Protein AF-A0A150SVQ9-F1 (afdb_monomer_lite)

Structure (mmCIF, N/CA/C/O backbone):
data_AF-A0A150SVQ9-F1
#
_entry.id   AF-A0A150SVQ9-F1
#
loop_
_atom_site.group_PDB
_atom_site.id
_atom_site.type_symbol
_atom_site.label_atom_id
_atom_site.label_alt_id
_atom_site.label_comp_id
_atom_site.label_asym_id
_atom_site.label_entity_id
_atom_site.label_seq_id
_atom_site.pdbx_PDB_ins_code
_atom_site.Cartn_x
_atom_site.Cartn_y
_atom_site.Cartn_z
_atom_site.occupancy
_atom_site.B_iso_or_equiv
_atom_site.auth_seq_id
_atom_site.auth_comp_id
_atom_site.auth_asym_id
_atom_site.auth_atom_id
_atom_site.pdbx_PDB_model_num
ATOM 1 N N . MET A 1 1 ? -8.868 -14.577 8.839 1.00 72.50 1 MET A N 1
ATOM 2 C CA . MET A 1 1 ? -7.480 -15.055 8.621 1.00 72.50 1 MET A CA 1
ATOM 3 C C . MET A 1 1 ? -6.535 -13.917 8.968 1.00 72.50 1 MET A C 1
ATOM 5 O O . MET A 1 1 ? -6.764 -12.827 8.460 1.00 72.50 1 MET A O 1
ATOM 9 N N . SER A 1 2 ? -5.581 -14.138 9.881 1.00 83.06 2 SER A N 1
ATOM 10 C CA . SER A 1 2 ? -4.642 -13.109 10.364 1.00 83.06 2 SER A CA 1
ATOM 11 C C . SER A 1 2 ? -3.223 -13.234 9.833 1.00 83.06 2 SER A C 1
ATOM 13 O O . SER A 1 2 ? -2.543 -12.216 9.709 1.00 83.06 2 SER A O 1
ATOM 15 N N . ALA A 1 3 ? -2.824 -14.457 9.489 1.00 89.88 3 ALA A N 1
ATOM 16 C CA . ALA A 1 3 ? -1.566 -14.780 8.844 1.00 89.88 3 ALA A CA 1
ATOM 17 C C . ALA A 1 3 ? -1.727 -14.795 7.320 1.00 89.88 3 ALA A C 1
ATOM 19 O O . ALA A 1 3 ? -2.670 -15.383 6.786 1.00 89.88 3 ALA A O 1
ATOM 20 N N . TYR A 1 4 ? -0.784 -14.166 6.632 1.00 90.38 4 TYR A N 1
ATOM 21 C CA . TYR A 1 4 ? -0.756 -14.009 5.186 1.00 90.38 4 TYR A CA 1
ATOM 22 C C . TYR A 1 4 ? 0.620 -14.406 4.660 1.00 90.38 4 TYR A C 1
ATOM 24 O O . TYR A 1 4 ? 1.638 -14.043 5.248 1.00 90.38 4 TYR A O 1
ATOM 32 N N . VAL A 1 5 ? 0.649 -15.091 3.519 1.00 93.88 5 VAL A N 1
ATOM 33 C CA . VAL A 1 5 ? 1.853 -15.200 2.688 1.00 93.88 5 VAL 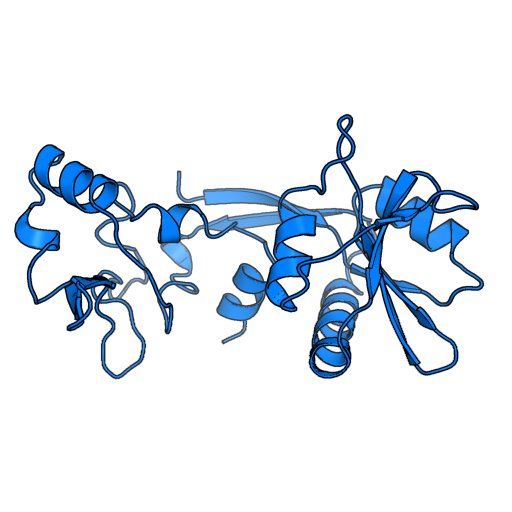A CA 1
ATOM 34 C C . VAL A 1 5 ? 1.652 -14.269 1.505 1.00 93.88 5 VAL A C 1
ATOM 36 O O . VAL A 1 5 ? 0.769 -14.486 0.676 1.00 93.88 5 VAL A O 1
ATOM 39 N N . VAL A 1 6 ? 2.428 -13.189 1.465 1.00 93.94 6 VAL A N 1
ATOM 40 C CA . VAL A 1 6 ? 2.309 -12.150 0.440 1.00 93.94 6 VAL A CA 1
ATOM 41 C C . VAL A 1 6 ? 3.467 -12.278 -0.538 1.00 93.94 6 VAL A C 1
ATOM 43 O O . VAL A 1 6 ? 4.628 -12.152 -0.148 1.00 93.94 6 VAL A O 1
ATOM 46 N N . SER A 1 7 ? 3.154 -12.477 -1.818 1.00 95.56 7 SER A N 1
ATOM 47 C CA . SER A 1 7 ? 4.128 -12.361 -2.907 1.00 95.56 7 SER A CA 1
ATOM 48 C C . SER A 1 7 ? 4.341 -10.883 -3.229 1.00 95.56 7 SER A C 1
ATOM 50 O O . SER A 1 7 ? 3.600 -10.282 -4.010 1.00 95.56 7 SER A O 1
ATOM 52 N N . ARG A 1 8 ? 5.338 -10.275 -2.586 1.00 96.00 8 ARG A N 1
ATOM 53 C CA . ARG A 1 8 ? 5.581 -8.837 -2.649 1.00 96.00 8 ARG A CA 1
ATOM 54 C C . ARG A 1 8 ? 6.507 -8.461 -3.818 1.00 96.00 8 ARG A C 1
ATOM 56 O O . ARG A 1 8 ? 7.589 -9.043 -3.931 1.00 96.00 8 ARG A O 1
ATOM 63 N N . PRO A 1 9 ? 6.156 -7.435 -4.616 1.00 97.56 9 PRO A N 1
ATOM 64 C CA . PRO A 1 9 ? 7.056 -6.803 -5.576 1.00 97.56 9 PRO A CA 1
ATOM 65 C C . PRO A 1 9 ? 8.326 -6.273 -4.914 1.00 97.56 9 PRO A C 1
ATOM 67 O O . PRO A 1 9 ? 8.276 -5.556 -3.917 1.00 97.56 9 PRO A O 1
ATOM 70 N N . VAL A 1 10 ? 9.474 -6.616 -5.487 1.00 98.12 10 VAL A N 1
ATOM 71 C CA . VAL A 1 10 ? 10.775 -6.047 -5.126 1.00 98.12 10 VAL A CA 1
ATOM 72 C C . VAL A 1 10 ? 10.958 -4.752 -5.911 1.00 98.12 10 VAL A C 1
ATOM 74 O O . VAL A 1 10 ? 10.850 -4.746 -7.143 1.00 98.12 10 VAL A O 1
ATOM 77 N N . TRP A 1 11 ? 11.252 -3.660 -5.212 1.00 98.50 11 TRP A N 1
ATOM 78 C CA . TRP A 1 11 ? 11.573 -2.376 -5.823 1.00 98.50 11 TRP A CA 1
ATOM 79 C C . TRP A 1 11 ? 13.002 -2.335 -6.349 1.00 98.50 11 TRP A C 1
ATOM 81 O O . TRP A 1 11 ? 13.949 -2.771 -5.694 1.00 98.50 11 TRP A O 1
ATOM 91 N N . ARG A 1 12 ? 13.170 -1.783 -7.552 1.00 98.44 12 ARG A N 1
ATOM 92 C CA . ARG A 1 12 ? 14.480 -1.601 -8.182 1.00 98.44 12 ARG A CA 1
ATOM 93 C C . ARG A 1 12 ? 14.623 -0.230 -8.812 1.00 98.44 12 ARG A C 1
ATOM 95 O O . ARG A 1 12 ? 13.740 0.251 -9.520 1.00 98.44 12 ARG A O 1
ATOM 102 N N . ARG A 1 13 ? 15.804 0.356 -8.632 1.00 98.38 13 ARG A N 1
ATOM 103 C CA . ARG A 1 13 ? 16.186 1.625 -9.246 1.00 98.38 13 ARG A CA 1
ATOM 104 C C . ARG A 1 13 ? 16.848 1.400 -10.603 1.00 98.38 13 ARG A C 1
ATOM 106 O O . ARG A 1 13 ? 17.818 0.651 -10.711 1.00 98.38 13 ARG A O 1
ATOM 113 N N . PHE A 1 14 ? 16.389 2.116 -11.624 1.00 98.56 14 PHE A N 1
ATOM 114 C CA . PHE A 1 14 ? 16.974 2.119 -12.964 1.00 98.56 14 PHE A CA 1
ATOM 115 C C . PHE A 1 14 ? 17.186 3.545 -13.481 1.00 98.56 14 PHE A C 1
ATOM 117 O O . PHE A 1 14 ? 16.555 4.499 -13.035 1.00 98.56 14 PHE A O 1
ATOM 124 N N . ARG A 1 15 ? 18.071 3.683 -14.472 1.00 98.38 15 ARG A N 1
ATOM 125 C CA . ARG A 1 15 ? 18.205 4.890 -15.307 1.00 98.38 15 ARG A CA 1
ATOM 126 C C . ARG A 1 15 ? 17.537 4.640 -16.672 1.00 98.38 15 ARG A C 1
ATOM 128 O O . ARG A 1 15 ? 17.500 3.479 -17.087 1.00 98.38 15 ARG A O 1
ATOM 135 N N . PRO A 1 16 ? 17.088 5.672 -17.417 1.00 98.00 16 PRO A N 1
ATOM 136 C CA . PRO A 1 16 ? 16.369 5.511 -18.689 1.00 98.00 16 PRO A CA 1
ATOM 137 C C . PRO A 1 16 ? 17.059 4.609 -19.719 1.00 98.00 16 PRO A C 1
ATOM 139 O O . PRO A 1 16 ? 16.401 3.807 -20.375 1.00 98.00 16 PRO A O 1
ATOM 142 N N . ARG A 1 17 ? 18.397 4.645 -19.800 1.00 97.81 17 ARG A N 1
ATOM 143 C CA . ARG A 1 17 ? 19.179 3.758 -20.686 1.00 97.81 17 ARG A CA 1
ATOM 144 C C . ARG A 1 17 ? 18.977 2.257 -20.419 1.00 97.81 17 ARG A C 1
ATOM 146 O O . ARG A 1 17 ? 19.299 1.437 -21.266 1.00 97.81 17 ARG A O 1
ATOM 153 N N . PHE A 1 18 ? 18.451 1.891 -19.250 1.00 98.31 18 PHE A N 1
ATOM 154 C CA . PHE A 1 18 ? 18.154 0.516 -18.847 1.00 98.31 18 PHE A CA 1
ATOM 155 C C . PHE A 1 18 ? 16.650 0.212 -18.820 1.00 98.31 18 PHE A C 1
ATOM 157 O O . PHE A 1 18 ? 16.240 -0.762 -18.188 1.00 98.31 18 PHE A O 1
ATOM 164 N N . LEU A 1 19 ? 15.819 1.002 -19.511 1.00 98.31 19 LEU A N 1
ATOM 165 C CA . LEU A 1 19 ? 14.361 0.839 -19.511 1.00 98.31 19 LEU A CA 1
ATOM 166 C C . LEU A 1 19 ? 13.912 -0.573 -19.919 1.00 98.31 19 LEU A C 1
ATOM 168 O O . LEU A 1 19 ? 12.964 -1.094 -19.343 1.00 98.31 19 LEU A O 1
ATOM 172 N N . ALA A 1 20 ? 14.611 -1.230 -20.849 1.00 98.56 20 ALA A N 1
ATOM 173 C CA . ALA A 1 20 ? 14.309 -2.615 -21.221 1.00 98.56 20 ALA A CA 1
ATOM 174 C C . ALA A 1 20 ? 14.470 -3.596 -20.045 1.00 98.56 20 ALA A C 1
ATOM 176 O O . ALA A 1 20 ? 13.617 -4.457 -19.836 1.00 98.56 20 ALA A O 1
ATOM 177 N N . ARG A 1 21 ? 15.519 -3.427 -19.228 1.00 98.44 21 ARG A N 1
ATOM 178 C CA . ARG A 1 21 ? 15.741 -4.239 -18.020 1.00 98.44 21 ARG A CA 1
ATOM 179 C C . ARG A 1 21 ? 14.718 -3.913 -16.934 1.00 98.44 21 ARG A C 1
ATOM 181 O O . ARG A 1 21 ? 14.216 -4.830 -16.294 1.00 98.44 21 ARG A O 1
ATOM 188 N N . ALA A 1 22 ? 14.373 -2.635 -16.771 1.00 98.56 22 ALA A N 1
ATOM 189 C CA . ALA A 1 22 ? 13.322 -2.214 -15.849 1.00 98.56 22 ALA A CA 1
ATOM 190 C C . ALA A 1 22 ? 11.969 -2.835 -16.222 1.00 98.56 22 ALA A C 1
ATOM 192 O O . ALA A 1 22 ? 11.288 -3.405 -15.377 1.00 98.56 22 ALA A O 1
ATOM 193 N N . ALA A 1 23 ? 11.610 -2.797 -17.506 1.00 98.62 23 ALA A N 1
ATOM 194 C CA . ALA A 1 23 ? 10.379 -3.396 -17.997 1.00 98.62 23 ALA A CA 1
ATOM 195 C C . ALA A 1 23 ? 10.365 -4.922 -17.816 1.00 98.62 23 ALA A C 1
ATOM 197 O O . ALA A 1 23 ? 9.333 -5.472 -17.446 1.00 98.62 23 ALA A O 1
ATOM 198 N N . ALA A 1 24 ? 11.492 -5.610 -18.031 1.00 98.44 24 ALA A N 1
ATOM 199 C CA . ALA A 1 24 ? 11.605 -7.046 -17.762 1.00 98.44 24 ALA A CA 1
ATOM 200 C C . ALA A 1 24 ? 11.399 -7.374 -16.272 1.00 98.44 24 ALA A C 1
ATOM 202 O O . ALA A 1 24 ? 10.633 -8.278 -15.950 1.00 98.44 24 ALA A O 1
ATOM 203 N N . HIS A 1 25 ? 12.010 -6.598 -15.370 1.00 98.50 25 HIS A N 1
ATOM 204 C CA . HIS A 1 25 ? 11.823 -6.733 -13.918 1.00 98.50 25 HIS A CA 1
ATOM 205 C C . HIS A 1 25 ? 10.357 -6.560 -13.505 1.00 98.50 25 HIS A C 1
ATOM 207 O O . HIS A 1 25 ? 9.813 -7.375 -12.764 1.00 98.50 25 HIS A O 1
ATOM 213 N N . VAL A 1 26 ? 9.689 -5.535 -14.037 1.00 98.44 26 VAL A N 1
ATOM 214 C CA . VAL A 1 26 ? 8.275 -5.263 -13.741 1.00 98.44 26 VAL A CA 1
ATOM 215 C C . VAL A 1 26 ? 7.353 -6.339 -14.324 1.00 98.44 26 VAL A C 1
ATOM 217 O O . VAL A 1 26 ? 6.400 -6.763 -13.672 1.00 98.44 26 VAL A O 1
ATOM 220 N N . ARG A 1 27 ? 7.642 -6.857 -15.524 1.00 97.25 27 ARG A N 1
ATOM 221 C CA . ARG A 1 27 ? 6.897 -7.996 -16.095 1.00 97.25 27 ARG A CA 1
ATOM 222 C C . ARG A 1 27 ? 7.069 -9.282 -15.287 1.00 97.25 27 ARG A C 1
ATOM 224 O O . ARG A 1 27 ? 6.141 -10.078 -15.243 1.00 97.25 27 ARG A O 1
ATOM 231 N N . ALA A 1 28 ? 8.205 -9.455 -14.615 1.00 97.19 28 ALA A N 1
ATOM 232 C CA . ALA A 1 28 ? 8.434 -10.556 -13.679 1.00 97.19 28 ALA A CA 1
ATOM 233 C C . ALA A 1 28 ? 7.747 -10.358 -12.307 1.00 97.19 28 ALA A C 1
ATOM 235 O O . ALA A 1 28 ? 7.936 -11.175 -11.411 1.00 97.19 28 ALA A O 1
ATOM 236 N N . GLY A 1 29 ? 6.957 -9.289 -12.134 1.00 96.44 29 GLY A N 1
ATOM 237 C CA . GLY A 1 29 ? 6.154 -9.017 -10.937 1.00 96.44 29 GLY A CA 1
ATOM 238 C C . GLY A 1 29 ? 6.728 -7.950 -10.001 1.00 96.44 29 GLY A C 1
ATOM 239 O O . GLY A 1 29 ? 6.074 -7.586 -9.028 1.00 96.44 29 GLY A O 1
ATOM 240 N N . GLY A 1 30 ? 7.920 -7.425 -10.289 1.00 98.00 30 GLY A N 1
ATOM 241 C CA . GLY A 1 30 ? 8.554 -6.390 -9.477 1.00 98.00 30 GLY A CA 1
ATOM 242 C C . GLY A 1 30 ? 8.020 -4.983 -9.733 1.00 98.00 30 GLY A C 1
ATOM 243 O O . GLY A 1 30 ? 7.147 -4.749 -10.571 1.00 98.00 30 GLY A O 1
ATOM 244 N N . HIS A 1 31 ? 8.582 -4.009 -9.022 1.00 98.56 31 HIS A N 1
ATOM 245 C CA . HIS A 1 31 ? 8.324 -2.584 -9.237 1.00 98.56 31 HIS A CA 1
ATOM 246 C C . HIS A 1 31 ? 9.624 -1.855 -9.556 1.00 98.56 31 HIS A C 1
ATOM 248 O O . HIS A 1 31 ? 10.707 -2.270 -9.133 1.00 98.56 31 HIS A O 1
ATOM 254 N N . ALA A 1 32 ? 9.537 -0.787 -10.345 1.00 98.69 32 ALA A N 1
ATOM 255 C CA . ALA A 1 32 ? 10.715 -0.039 -10.750 1.00 98.69 32 ALA A CA 1
ATOM 256 C C . ALA A 1 32 ? 10.543 1.469 -10.574 1.00 98.69 32 ALA A C 1
ATOM 258 O O . ALA A 1 32 ? 9.512 2.040 -10.923 1.00 98.69 32 ALA A O 1
ATOM 259 N N . ALA A 1 33 ? 11.608 2.100 -10.090 1.00 98.69 33 ALA A N 1
ATOM 260 C CA . ALA A 1 33 ? 11.800 3.540 -10.083 1.00 98.69 33 ALA A CA 1
ATOM 261 C C . ALA A 1 33 ? 12.798 3.912 -11.187 1.00 98.69 33 ALA A C 1
ATOM 263 O O . ALA A 1 33 ? 13.942 3.449 -11.197 1.00 98.69 33 ALA A O 1
ATOM 264 N N . ILE A 1 34 ? 12.367 4.736 -12.135 1.00 98.69 34 ILE A N 1
ATOM 265 C CA . ILE A 1 34 ? 13.179 5.263 -13.227 1.00 98.69 34 ILE A CA 1
ATOM 266 C C . ILE A 1 34 ? 13.638 6.666 -12.837 1.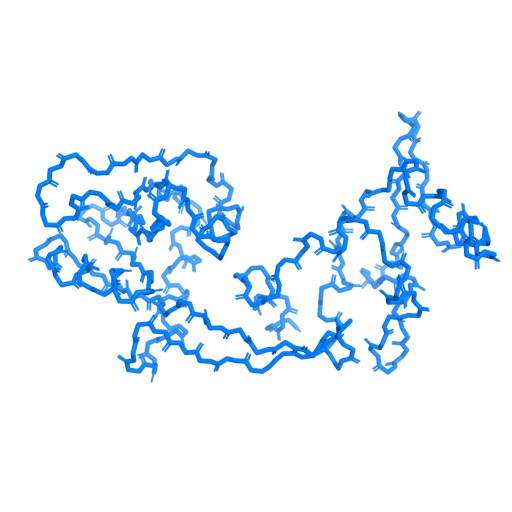00 98.69 34 ILE A C 1
ATOM 268 O O . ILE A 1 34 ? 12.851 7.610 -12.861 1.00 98.69 34 ILE A O 1
ATOM 272 N N . VAL A 1 35 ? 14.916 6.805 -12.487 1.00 98.50 35 VAL A N 1
ATOM 273 C CA . VAL A 1 35 ? 15.509 8.097 -12.119 1.00 98.50 35 VAL A CA 1
ATOM 274 C C . VAL A 1 35 ? 15.982 8.806 -13.381 1.00 98.50 35 VAL A C 1
ATOM 276 O O . VAL A 1 35 ? 16.954 8.386 -14.023 1.00 98.50 35 VAL A O 1
ATOM 279 N N . LEU A 1 36 ? 15.272 9.863 -13.756 1.00 97.88 36 LEU A N 1
ATOM 280 C CA . LEU A 1 36 ? 15.539 10.674 -14.938 1.00 97.88 36 LEU A CA 1
ATOM 281 C C . LEU A 1 36 ? 16.852 11.470 -14.793 1.00 97.88 36 LEU A C 1
ATOM 283 O O . LEU A 1 36 ? 17.413 11.541 -13.700 1.00 97.88 36 LEU A O 1
ATOM 287 N N . PRO A 1 37 ? 17.388 12.050 -15.885 1.00 96.81 37 PRO A N 1
ATOM 288 C CA . PRO A 1 37 ? 18.631 12.826 -15.828 1.00 96.81 37 PRO A CA 1
ATOM 289 C C . PRO A 1 37 ? 18.559 14.070 -14.933 1.00 96.81 37 PRO A C 1
ATOM 291 O O . PRO A 1 37 ? 19.584 14.517 -14.440 1.00 96.81 37 PRO A O 1
ATOM 294 N N . ASP A 1 38 ? 17.361 14.614 -14.720 1.00 95.94 38 ASP A N 1
ATOM 295 C CA . ASP A 1 38 ? 17.105 15.729 -13.804 1.00 95.94 38 ASP A CA 1
ATOM 296 C C . ASP A 1 38 ? 16.709 15.264 -12.392 1.00 95.94 38 ASP A C 1
ATOM 298 O O . ASP A 1 38 ? 16.086 16.010 -11.643 1.00 95.94 38 ASP A O 1
ATOM 302 N N . GLU A 1 39 ? 17.049 14.016 -12.056 1.00 94.56 39 GLU A N 1
ATOM 303 C CA . GLU A 1 39 ? 16.800 13.339 -10.777 1.00 94.56 39 GLU A CA 1
ATOM 304 C C . GLU A 1 39 ? 15.323 13.136 -10.408 1.00 94.56 39 GLU A C 1
ATOM 306 O O . GLU A 1 39 ? 15.027 12.498 -9.399 1.00 94.56 39 GLU A O 1
ATOM 311 N N . ARG A 1 40 ? 14.382 13.557 -11.263 1.00 97.75 40 ARG A N 1
ATOM 312 C CA . ARG A 1 40 ? 12.964 13.230 -11.079 1.00 97.75 40 ARG A CA 1
ATOM 313 C C . ARG A 1 40 ? 12.731 11.731 -11.217 1.00 97.75 40 ARG A C 1
ATOM 315 O O . ARG A 1 40 ? 13.382 11.063 -12.025 1.00 97.75 40 ARG A O 1
ATOM 322 N N . VAL A 1 41 ? 11.742 11.214 -10.495 1.00 98.56 41 VAL A N 1
ATOM 323 C CA . VAL A 1 41 ? 11.439 9.774 -10.492 1.00 98.56 41 VAL A CA 1
ATOM 324 C C . VAL A 1 41 ? 10.119 9.472 -11.204 1.00 98.56 41 VAL A C 1
ATOM 326 O O . VAL A 1 41 ? 9.072 10.035 -10.883 1.00 98.56 41 VAL A O 1
ATOM 329 N N . ASP A 1 42 ? 10.159 8.543 -12.159 1.00 98.38 42 ASP A N 1
ATOM 330 C CA . ASP A 1 42 ? 8.975 7.901 -12.736 1.00 98.38 42 ASP A CA 1
ATOM 331 C C . ASP A 1 42 ? 8.849 6.468 -12.217 1.00 98.38 42 ASP A C 1
ATOM 333 O O . ASP A 1 42 ? 9.816 5.712 -12.206 1.00 98.38 42 ASP A O 1
ATOM 337 N N . LEU A 1 43 ? 7.647 6.061 -11.822 1.00 98.62 43 LEU A N 1
ATOM 338 C CA . LEU A 1 43 ? 7.358 4.671 -11.487 1.00 98.62 43 LEU A CA 1
ATOM 339 C C . LEU A 1 43 ? 7.056 3.871 -12.749 1.00 98.62 43 LEU A C 1
ATOM 341 O O . LEU A 1 43 ? 6.482 4.391 -13.712 1.00 98.62 43 LEU A O 1
ATOM 345 N N . LEU A 1 44 ? 7.375 2.584 -12.705 1.00 98.62 44 LEU A N 1
ATOM 346 C CA . LEU A 1 44 ? 6.938 1.590 -13.669 1.00 98.62 44 LEU A CA 1
ATOM 347 C C . LEU A 1 44 ? 6.368 0.384 -12.914 1.00 98.62 44 LEU A C 1
ATOM 349 O O . LEU A 1 44 ? 7.056 -0.223 -12.091 1.00 98.62 44 LEU A O 1
ATOM 353 N N . LEU A 1 45 ? 5.102 0.068 -13.184 1.00 98.25 45 LEU A N 1
ATOM 354 C CA . LEU A 1 45 ? 4.295 -0.883 -12.421 1.00 98.25 45 LEU A CA 1
ATOM 355 C C . LEU A 1 45 ? 3.605 -1.896 -13.341 1.00 98.25 45 LEU A C 1
ATOM 357 O O . LEU A 1 45 ? 3.261 -1.598 -14.493 1.00 98.25 45 LEU A O 1
ATOM 361 N N . SER A 1 46 ? 3.396 -3.098 -12.812 1.00 94.62 46 SER A N 1
ATOM 362 C CA . SER A 1 46 ? 2.701 -4.188 -13.494 1.00 94.62 46 SER A CA 1
ATOM 363 C C . SER A 1 46 ? 1.196 -3.936 -13.522 1.00 94.62 46 SER A C 1
ATOM 365 O O . SER A 1 46 ? 0.641 -3.232 -12.676 1.00 94.62 46 SER A O 1
ATOM 367 N N . VAL A 1 47 ? 0.531 -4.550 -14.493 1.00 94.19 47 VAL A N 1
ATOM 368 C CA . VAL A 1 47 ? -0.928 -4.591 -14.570 1.00 94.19 47 VAL A CA 1
ATOM 369 C C . VAL A 1 47 ? -1.408 -6.023 -14.746 1.00 94.19 47 VAL A C 1
ATOM 371 O O . VAL A 1 47 ? -0.648 -6.871 -15.217 1.00 94.19 47 VAL A O 1
ATOM 374 N N . ASP A 1 48 ? -2.657 -6.276 -14.382 1.00 90.06 48 ASP A N 1
ATOM 375 C CA . ASP A 1 48 ? -3.346 -7.530 -14.655 1.00 90.06 48 ASP A CA 1
ATOM 376 C C . ASP A 1 48 ? -3.766 -7.658 -16.134 1.00 90.06 48 ASP A C 1
ATOM 378 O O . ASP A 1 48 ? -3.525 -6.776 -16.968 1.00 90.06 48 ASP A O 1
ATOM 382 N N . ALA A 1 49 ? -4.407 -8.781 -16.468 1.00 86.19 49 ALA A N 1
ATOM 383 C CA . ALA A 1 49 ? -4.888 -9.070 -17.819 1.00 86.19 49 ALA A CA 1
ATOM 384 C C . ALA A 1 49 ? -5.951 -8.068 -18.312 1.00 86.19 49 ALA A C 1
ATOM 386 O O . ALA A 1 49 ? -6.130 -7.896 -19.515 1.00 86.19 49 ALA A O 1
ATOM 387 N N . GLN A 1 50 ? -6.640 -7.391 -17.392 1.00 87.88 50 GLN A N 1
ATOM 388 C CA . GLN A 1 50 ? -7.633 -6.356 -17.665 1.00 87.88 50 GLN A CA 1
ATOM 389 C C . GLN A 1 50 ? -6.996 -4.958 -17.753 1.00 87.88 50 GLN A C 1
ATOM 391 O O . GLN A 1 50 ? -7.693 -3.968 -17.978 1.00 87.88 50 GLN A O 1
ATOM 396 N N . GLY A 1 51 ? -5.672 -4.859 -17.594 1.00 86.06 51 GLY A N 1
ATOM 397 C CA . GLY A 1 51 ? -4.922 -3.612 -17.658 1.00 86.06 51 GLY A CA 1
ATOM 398 C C . GLY A 1 51 ? -5.023 -2.751 -16.397 1.00 86.06 51 GLY A C 1
ATOM 399 O O . GLY A 1 51 ? -4.593 -1.594 -16.436 1.00 86.06 51 GLY A O 1
ATOM 400 N N . LYS A 1 52 ? -5.563 -3.280 -15.293 1.00 92.62 52 LYS A N 1
ATOM 401 C CA . LYS A 1 52 ? -5.613 -2.598 -13.994 1.00 92.62 52 LYS A CA 1
ATOM 402 C C . LYS A 1 52 ? -4.316 -2.825 -13.229 1.00 92.62 52 LYS A C 1
ATOM 404 O O . LYS A 1 52 ? -3.656 -3.843 -13.400 1.00 92.62 52 LYS A O 1
ATOM 409 N N . LEU A 1 53 ? -3.937 -1.871 -12.381 1.00 95.38 53 LEU A N 1
ATOM 410 C CA . LEU A 1 53 ? -2.811 -2.065 -11.467 1.00 95.38 53 LEU A CA 1
ATOM 411 C C . LEU A 1 53 ? -3.064 -3.274 -10.566 1.00 95.38 53 LEU A C 1
ATOM 413 O O . LEU A 1 53 ? -4.193 -3.498 -10.128 1.00 95.38 53 LEU A O 1
ATOM 417 N N . THR A 1 54 ? -1.998 -4.007 -10.254 1.00 94.25 54 THR A N 1
ATOM 418 C CA . THR A 1 54 ? -2.046 -4.984 -9.165 1.00 94.25 54 THR A CA 1
ATOM 419 C C . THR A 1 54 ? -2.383 -4.274 -7.853 1.00 94.25 54 THR A C 1
ATOM 421 O O . THR A 1 54 ? -2.109 -3.082 -7.702 1.00 94.25 54 THR A O 1
ATOM 424 N N . GLU A 1 55 ? -2.957 -4.994 -6.889 1.00 94.00 55 GLU A N 1
ATOM 425 C CA . GLU A 1 55 ? -3.351 -4.408 -5.603 1.00 94.00 55 GLU A CA 1
ATOM 426 C C . GLU A 1 55 ? -2.170 -3.701 -4.917 1.00 94.00 55 GLU A C 1
ATOM 428 O O . GLU A 1 55 ? -2.255 -2.514 -4.610 1.00 94.00 55 GLU A O 1
ATOM 433 N N . LEU A 1 56 ? -1.025 -4.378 -4.781 1.00 95.69 56 LEU A N 1
ATOM 434 C CA . LEU A 1 56 ? 0.178 -3.778 -4.194 1.00 95.69 56 LEU A CA 1
ATOM 435 C C . LEU A 1 56 ? 0.711 -2.593 -5.015 1.00 95.69 56 LEU A C 1
ATOM 437 O O . LEU A 1 56 ? 1.133 -1.604 -4.424 1.00 95.69 56 LEU A O 1
ATOM 441 N N . GLY A 1 57 ? 0.611 -2.632 -6.348 1.00 96.12 57 GLY A N 1
ATOM 442 C CA . GLY A 1 57 ? 1.000 -1.506 -7.200 1.00 96.12 57 GLY A CA 1
ATOM 443 C C . GLY A 1 57 ? 0.096 -0.283 -7.025 1.00 96.12 57 GLY A C 1
ATOM 444 O O . GLY A 1 57 ? 0.585 0.846 -6.986 1.00 96.12 57 GLY A O 1
ATOM 445 N N . LEU A 1 58 ? -1.215 -0.492 -6.872 1.00 95.50 58 LEU A N 1
ATOM 446 C CA . LEU A 1 58 ? -2.162 0.574 -6.545 1.00 95.50 58 LEU A CA 1
ATOM 447 C C . LEU A 1 58 ? -1.844 1.177 -5.173 1.00 95.50 58 LEU A C 1
ATOM 449 O O . LEU A 1 58 ? -1.766 2.398 -5.046 1.00 95.50 58 LEU A O 1
ATOM 453 N N . TRP A 1 59 ? -1.614 0.338 -4.164 1.00 95.12 59 TRP A N 1
ATOM 454 C CA . TRP A 1 59 ? -1.295 0.806 -2.817 1.00 95.12 59 TRP A CA 1
ATOM 455 C C . TRP A 1 59 ? 0.038 1.547 -2.743 1.00 95.12 59 TRP A C 1
ATOM 457 O O . TRP A 1 59 ? 0.120 2.547 -2.036 1.00 95.12 59 TRP A O 1
ATOM 467 N N . SER A 1 60 ? 1.042 1.165 -3.534 1.00 96.69 60 SER A N 1
ATOM 468 C CA . SER A 1 60 ? 2.270 1.954 -3.663 1.00 96.69 60 SER A CA 1
ATOM 469 C C . SER A 1 60 ? 2.021 3.362 -4.209 1.00 96.69 60 SER A C 1
ATOM 471 O O . SER A 1 60 ? 2.649 4.305 -3.736 1.00 96.69 60 SER A O 1
ATOM 473 N N . LEU A 1 61 ? 1.100 3.538 -5.169 1.00 96.81 61 LEU A N 1
ATOM 474 C CA . LEU A 1 61 ? 0.722 4.876 -5.644 1.00 96.81 61 LEU A CA 1
ATOM 475 C C . LEU A 1 61 ? 0.008 5.682 -4.558 1.00 96.81 61 LEU A C 1
ATOM 477 O O . LEU A 1 61 ? 0.309 6.861 -4.369 1.00 96.81 61 LEU A O 1
ATOM 481 N N . LEU A 1 62 ? -0.911 5.051 -3.826 1.00 94.44 62 LEU A N 1
ATOM 482 C CA . LEU A 1 62 ? -1.645 5.706 -2.744 1.00 94.44 62 LEU A CA 1
ATOM 483 C C . LEU A 1 62 ? -0.715 6.144 -1.604 1.00 94.44 62 LEU A C 1
ATOM 485 O O . LEU A 1 62 ? -0.888 7.247 -1.091 1.00 94.44 62 LEU A O 1
ATOM 489 N N . SER A 1 63 ? 0.314 5.353 -1.276 1.00 94.50 63 SER A N 1
ATOM 490 C CA . SER A 1 63 ? 1.330 5.696 -0.267 1.00 94.50 63 SER A CA 1
ATOM 491 C C . SER A 1 63 ? 2.137 6.960 -0.590 1.00 94.50 63 SER A C 1
ATOM 493 O O . SER A 1 63 ? 2.680 7.571 0.322 1.00 94.50 63 SER A O 1
ATOM 495 N N . ILE A 1 64 ? 2.199 7.377 -1.858 1.00 96.19 64 ILE A N 1
ATOM 496 C CA . ILE A 1 64 ? 2.841 8.635 -2.292 1.00 96.19 64 ILE A CA 1
ATOM 497 C C . ILE A 1 64 ? 1.822 9.669 -2.786 1.00 96.19 64 ILE A C 1
ATOM 499 O O . ILE A 1 64 ? 2.143 10.562 -3.577 1.00 96.19 64 ILE A O 1
ATOM 503 N N . GLU A 1 65 ? 0.560 9.504 -2.384 1.00 95.44 65 GLU A N 1
ATOM 504 C CA . GLU A 1 65 ? -0.566 10.354 -2.770 1.00 95.44 65 GLU A CA 1
ATOM 505 C C . GLU A 1 65 ? -0.670 10.579 -4.288 1.00 95.44 65 GLU A C 1
ATOM 507 O O . GLU A 1 65 ? -1.027 11.670 -4.761 1.00 95.44 65 GLU A O 1
ATOM 512 N N . GLN A 1 66 ? -0.316 9.564 -5.076 1.00 95.44 66 GLN A N 1
ATOM 513 C CA . GLN A 1 66 ? -0.421 9.599 -6.523 1.00 95.44 66 GLN A CA 1
ATOM 514 C C . GLN A 1 66 ? -1.741 8.962 -6.953 1.00 95.44 66 GLN A C 1
ATOM 516 O O . GLN A 1 66 ? -1.967 7.768 -6.801 1.00 95.44 66 GLN A O 1
ATOM 521 N N . GLN A 1 67 ? -2.619 9.777 -7.529 1.00 89.31 67 GLN A N 1
ATOM 522 C CA . GLN A 1 67 ? -3.938 9.345 -7.998 1.00 89.31 67 GLN A CA 1
ATOM 523 C C . GLN A 1 67 ? -3.968 9.061 -9.500 1.00 89.31 67 GLN A C 1
ATOM 525 O O . GLN A 1 67 ? -4.913 8.458 -10.003 1.00 89.31 67 GLN A O 1
ATOM 530 N N . ARG A 1 68 ? -2.961 9.533 -10.242 1.00 91.25 68 ARG A N 1
ATOM 531 C CA . ARG A 1 68 ? -2.911 9.434 -11.698 1.00 91.25 68 ARG A CA 1
ATOM 532 C C . ARG A 1 68 ? -1.748 8.560 -12.129 1.00 91.25 68 ARG A C 1
ATOM 534 O O . ARG A 1 68 ? -0.594 8.810 -11.791 1.00 91.25 68 ARG A O 1
ATOM 541 N N . PHE A 1 69 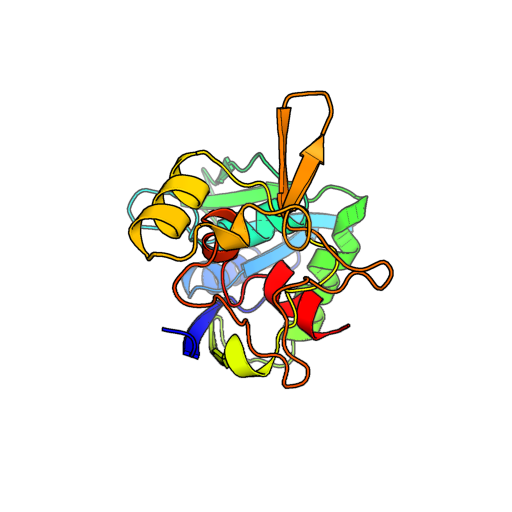? -2.066 7.587 -12.965 1.00 95.38 69 PHE A N 1
ATOM 542 C CA . PHE A 1 69 ? -1.105 6.825 -13.742 1.00 95.38 69 PHE A CA 1
ATOM 543 C C . PHE A 1 69 ? -1.598 6.755 -15.184 1.00 95.38 69 PHE A C 1
ATOM 545 O O . PHE A 1 69 ? -2.766 7.016 -15.479 1.00 95.38 69 PHE A O 1
ATOM 552 N N . ARG A 1 70 ? -0.700 6.408 -16.097 1.00 95.69 70 ARG A N 1
ATOM 553 C CA . ARG A 1 70 ? -1.034 6.163 -17.499 1.00 95.69 70 ARG A CA 1
ATOM 554 C C . ARG A 1 70 ? -0.435 4.851 -17.967 1.00 95.69 70 ARG A C 1
ATOM 556 O O . ARG A 1 70 ? 0.490 4.318 -17.357 1.00 95.69 70 ARG A O 1
ATOM 563 N N . ARG A 1 71 ? -0.954 4.353 -19.081 1.00 96.44 71 ARG A N 1
ATOM 564 C CA . ARG A 1 71 ? -0.398 3.202 -19.790 1.00 96.44 71 ARG A CA 1
ATOM 565 C C . ARG A 1 71 ? 0.710 3.678 -20.719 1.00 96.44 71 ARG A C 1
ATOM 567 O O . ARG A 1 71 ? 0.561 4.701 -21.384 1.00 96.44 71 ARG A O 1
ATOM 574 N N . VAL A 1 72 ? 1.817 2.950 -20.750 1.00 97.00 72 VAL A N 1
ATOM 575 C CA . VAL A 1 72 ? 2.892 3.193 -21.713 1.00 97.00 72 VAL A CA 1
ATOM 576 C C . VAL A 1 72 ? 2.452 2.654 -23.075 1.00 97.00 72 VAL A C 1
ATOM 578 O O . VAL A 1 72 ? 2.087 1.482 -23.180 1.00 97.00 72 VAL A O 1
ATOM 581 N N . SER A 1 73 ? 2.479 3.508 -24.098 1.00 96.31 73 SER A N 1
ATOM 582 C CA . SER A 1 73 ? 1.973 3.226 -25.449 1.00 96.31 73 SER A CA 1
ATOM 583 C C . SER A 1 73 ? 3.033 2.757 -26.443 1.00 96.31 73 SER A C 1
ATOM 585 O O . SER A 1 73 ? 2.677 2.336 -27.537 1.00 96.31 73 SER A O 1
ATOM 587 N N . GLU A 1 74 ? 4.319 2.821 -26.092 1.00 96.56 74 GLU A N 1
ATOM 588 C CA . GLU A 1 74 ? 5.417 2.467 -26.995 1.00 96.56 74 GLU A CA 1
ATOM 589 C C . GLU A 1 74 ? 6.693 2.051 -26.249 1.00 96.56 74 GLU A C 1
ATOM 591 O O . GLU A 1 74 ? 6.838 2.239 -25.037 1.00 96.56 74 GLU A O 1
ATOM 596 N N . GLY A 1 75 ? 7.639 1.481 -26.995 1.00 96.94 75 GLY A N 1
ATOM 597 C CA . GLY A 1 75 ? 8.958 1.121 -26.490 1.00 96.94 75 GLY A CA 1
ATOM 598 C C . GLY A 1 75 ? 8.974 -0.097 -25.553 1.00 96.94 75 GLY A C 1
ATOM 599 O O . GLY A 1 75 ? 7.993 -0.832 -25.433 1.00 96.94 75 GLY A O 1
ATOM 600 N N . PRO A 1 76 ? 10.102 -0.341 -24.859 1.00 97.50 76 PRO A N 1
ATOM 601 C CA . PRO A 1 76 ? 10.310 -1.570 -24.089 1.00 97.50 76 PRO A CA 1
ATOM 602 C C . PRO A 1 76 ? 9.311 -1.781 -22.947 1.00 97.50 76 PRO A C 1
ATOM 604 O O . PRO A 1 76 ? 9.076 -2.916 -22.530 1.00 97.50 76 PRO A O 1
ATOM 607 N N . ALA A 1 77 ? 8.724 -0.696 -22.445 1.00 97.75 77 ALA A N 1
ATOM 608 C CA . ALA A 1 77 ? 7.751 -0.687 -21.361 1.00 97.75 77 ALA A CA 1
ATOM 609 C C . ALA A 1 77 ? 6.288 -0.697 -21.847 1.00 97.75 77 ALA A C 1
ATOM 611 O O . ALA A 1 77 ? 5.391 -0.549 -21.021 1.00 97.75 77 ALA A O 1
ATOM 612 N N . LEU A 1 78 ? 6.040 -0.889 -23.151 1.00 97.38 78 LEU A N 1
ATOM 613 C CA . LEU A 1 78 ? 4.699 -0.997 -23.732 1.00 97.38 78 LEU A CA 1
ATOM 614 C C . LEU A 1 78 ? 3.795 -1.904 -22.888 1.00 97.38 78 LEU A C 1
ATOM 616 O O . LEU A 1 78 ? 4.167 -3.034 -22.546 1.00 97.38 78 LEU A O 1
ATOM 620 N N . GLY A 1 79 ? 2.608 -1.391 -22.563 1.00 95.94 79 GLY A N 1
ATOM 621 C CA . GLY A 1 79 ? 1.615 -2.124 -21.788 1.00 95.94 79 GLY A CA 1
ATOM 622 C C . GLY A 1 79 ? 1.933 -2.236 -20.294 1.00 95.94 79 GLY A C 1
ATOM 623 O O . GLY A 1 79 ? 1.299 -3.030 -19.601 1.00 95.94 79 GLY A O 1
ATOM 624 N N . LEU A 1 80 ? 2.866 -1.455 -19.756 1.00 97.81 80 LEU A N 1
ATOM 625 C CA . LEU A 1 80 ? 3.028 -1.268 -18.311 1.00 97.81 80 LEU A CA 1
ATOM 626 C C . LEU A 1 80 ? 2.392 0.054 -17.866 1.00 97.81 80 LEU A C 1
ATOM 628 O O . LEU A 1 80 ? 2.063 0.917 -18.686 1.00 97.81 80 LEU A O 1
ATOM 632 N N . ALA A 1 81 ? 2.155 0.193 -16.565 1.00 98.12 81 ALA A N 1
ATOM 633 C CA . ALA A 1 81 ? 1.672 1.437 -15.981 1.00 98.12 81 ALA A CA 1
ATOM 634 C C . ALA A 1 81 ? 2.852 2.317 -15.556 1.00 98.12 81 ALA A C 1
ATOM 636 O O . ALA A 1 81 ? 3.863 1.814 -15.074 1.00 98.12 81 ALA A O 1
ATOM 637 N N . THR A 1 82 ? 2.717 3.630 -15.716 1.00 98.25 82 THR A N 1
ATOM 638 C CA . THR A 1 82 ? 3.710 4.605 -15.260 1.00 98.25 82 THR A CA 1
ATOM 639 C C . THR A 1 82 ? 3.052 5.806 -14.599 1.00 98.25 82 THR A C 1
ATOM 641 O O . THR A 1 82 ? 1.958 6.225 -14.992 1.00 98.25 82 THR A O 1
ATOM 644 N N . ALA A 1 83 ? 3.722 6.361 -13.595 1.00 98.06 83 ALA A N 1
ATOM 645 C CA . ALA A 1 83 ? 3.274 7.539 -12.871 1.00 98.06 83 ALA A CA 1
ATOM 646 C C . ALA A 1 83 ? 4.471 8.386 -12.433 1.00 98.06 83 ALA A C 1
ATOM 648 O O . ALA A 1 83 ? 5.473 7.848 -11.965 1.00 98.06 83 ALA A O 1
ATOM 649 N N . ARG A 1 84 ? 4.345 9.710 -12.545 1.00 97.88 84 ARG A N 1
ATOM 650 C CA . ARG A 1 84 ? 5.349 10.654 -12.044 1.00 97.88 84 ARG A CA 1
ATOM 651 C C . ARG A 1 84 ? 5.280 10.717 -10.525 1.00 97.88 84 ARG A C 1
ATOM 653 O O . ARG A 1 84 ? 4.210 10.984 -9.985 1.00 97.88 84 ARG A O 1
ATOM 660 N N . VAL A 1 85 ? 6.398 10.531 -9.838 1.00 98.00 85 VAL A N 1
ATOM 661 C CA . VAL A 1 85 ? 6.468 10.749 -8.389 1.00 98.00 85 VAL A CA 1
ATOM 662 C C . VAL A 1 85 ? 6.460 12.256 -8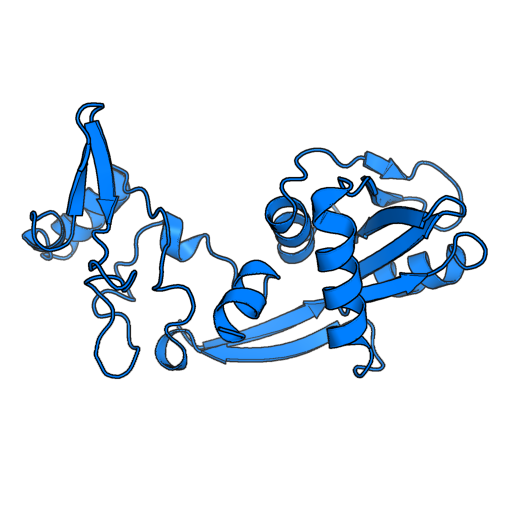.116 1.00 98.00 85 VAL A C 1
ATOM 664 O O . VAL A 1 85 ? 7.097 13.032 -8.831 1.00 98.00 85 VAL A O 1
ATOM 667 N N . LYS A 1 86 ? 5.689 12.704 -7.118 1.00 97.44 86 LYS A N 1
ATOM 668 C CA . LYS A 1 86 ? 5.761 14.099 -6.652 1.00 97.44 86 LYS A CA 1
ATOM 669 C C . LYS A 1 86 ? 7.066 14.278 -5.876 1.00 97.44 86 LYS A C 1
ATOM 671 O O . LYS A 1 86 ? 7.412 13.411 -5.082 1.00 97.44 86 LYS A O 1
ATOM 676 N N . ARG A 1 87 ? 7.722 15.431 -6.026 1.00 96.06 87 ARG A N 1
ATOM 677 C CA . ARG A 1 87 ? 9.052 15.717 -5.452 1.00 96.06 87 ARG A CA 1
ATOM 678 C C . ARG A 1 87 ? 9.208 15.323 -3.975 1.00 96.06 87 ARG A C 1
ATOM 680 O O . ARG A 1 87 ? 10.217 14.749 -3.597 1.00 96.06 87 ARG A O 1
ATOM 687 N N . GLN A 1 88 ? 8.196 15.589 -3.149 1.00 97.25 88 GLN A N 1
ATOM 688 C CA . GLN A 1 88 ? 8.225 15.283 -1.712 1.00 97.25 88 GLN A CA 1
ATOM 689 C C . GLN A 1 88 ? 8.267 13.780 -1.367 1.00 97.25 88 GLN A C 1
ATOM 691 O O . GLN A 1 88 ? 8.639 13.445 -0.252 1.00 97.25 88 GLN A O 1
ATOM 696 N N . TYR A 1 89 ? 7.922 12.887 -2.303 1.00 97.88 89 TYR A N 1
ATOM 697 C CA . TYR A 1 89 ? 7.929 11.430 -2.100 1.00 97.88 89 TYR A CA 1
ATOM 698 C C . TYR A 1 89 ? 9.044 10.709 -2.868 1.00 97.88 89 TYR A C 1
ATOM 700 O O . TYR A 1 89 ? 9.129 9.484 -2.815 1.00 97.88 89 TYR A O 1
ATOM 708 N N . GLU A 1 90 ? 9.897 11.431 -3.603 1.00 97.62 90 GLU A N 1
ATOM 709 C CA . GLU A 1 90 ? 10.998 10.811 -4.354 1.00 97.62 90 GLU A CA 1
ATOM 710 C C . GLU A 1 90 ? 11.956 10.067 -3.415 1.00 97.62 90 GLU A C 1
ATOM 712 O O . GLU A 1 90 ? 12.349 8.947 -3.728 1.00 97.62 90 GLU A O 1
ATOM 717 N N . GLY A 1 91 ? 12.241 10.636 -2.235 1.00 97.38 91 GLY A N 1
ATOM 718 C CA . GLY A 1 91 ? 13.021 9.977 -1.181 1.00 97.38 91 GLY A CA 1
ATOM 719 C C . GLY A 1 91 ? 12.412 8.641 -0.756 1.00 97.38 91 GLY A C 1
ATOM 720 O O . GLY A 1 91 ? 13.071 7.617 -0.875 1.00 97.38 91 GLY A O 1
ATOM 721 N N . SER A 1 92 ? 11.120 8.623 -0.411 1.00 97.00 92 SER A N 1
ATOM 722 C CA . SER A 1 92 ? 10.421 7.404 0.021 1.00 97.00 92 SER A CA 1
ATOM 723 C C . SER A 1 92 ? 10.505 6.273 -1.009 1.00 97.00 92 SER A C 1
ATOM 725 O O . SER A 1 92 ? 10.770 5.128 -0.660 1.00 97.00 92 SER A O 1
ATOM 727 N N . VAL A 1 93 ? 10.330 6.582 -2.299 1.00 98.00 93 VAL A N 1
ATOM 728 C CA . VAL A 1 93 ? 10.431 5.577 -3.373 1.00 98.00 93 VAL A CA 1
ATOM 729 C C . VAL A 1 93 ? 11.856 5.031 -3.506 1.00 98.00 93 VAL A C 1
ATOM 731 O O . VAL A 1 93 ? 12.051 3.845 -3.795 1.00 98.00 93 VAL A O 1
ATOM 734 N N . LEU A 1 94 ? 12.864 5.885 -3.332 1.00 98.19 94 LEU A N 1
ATOM 735 C CA . LEU A 1 94 ? 14.262 5.465 -3.367 1.00 98.19 94 LEU A CA 1
ATOM 736 C C . LEU A 1 94 ? 14.622 4.618 -2.141 1.00 98.19 94 LEU A C 1
ATOM 738 O O . LEU A 1 94 ? 15.305 3.609 -2.311 1.00 98.19 94 LEU A O 1
ATOM 742 N N . ASP A 1 95 ? 14.089 4.945 -0.966 1.00 97.62 95 ASP A N 1
ATOM 743 C CA . ASP A 1 95 ? 14.247 4.147 0.252 1.00 97.62 95 ASP A CA 1
ATOM 744 C C . ASP A 1 95 ? 13.625 2.754 0.082 1.00 97.62 95 ASP A C 1
ATOM 746 O O . ASP A 1 95 ? 14.227 1.752 0.466 1.00 97.62 95 ASP A O 1
ATOM 750 N N . TRP A 1 96 ? 12.478 2.642 -0.603 1.00 97.81 96 TRP A N 1
ATOM 751 C CA . TRP A 1 96 ? 11.902 1.337 -0.949 1.00 97.81 96 TRP A CA 1
ATOM 752 C C . TRP A 1 96 ? 12.831 0.505 -1.834 1.00 97.81 96 TRP A C 1
ATOM 754 O O . TRP A 1 96 ? 12.952 -0.704 -1.626 1.00 97.81 96 TRP A O 1
ATOM 764 N N . CYS A 1 97 ? 13.488 1.138 -2.814 1.00 98.19 97 CYS A N 1
ATOM 765 C CA . CYS A 1 97 ? 14.466 0.474 -3.679 1.00 98.19 97 CYS A CA 1
ATOM 766 C C . CYS A 1 97 ? 15.714 0.030 -2.904 1.00 98.19 97 CYS A C 1
ATOM 768 O O . CYS A 1 97 ? 16.268 -1.023 -3.215 1.00 98.19 97 CYS A O 1
ATOM 770 N N . GLU A 1 98 ? 16.159 0.826 -1.930 1.00 97.75 98 GLU A N 1
ATOM 771 C CA . GLU A 1 98 ? 17.317 0.516 -1.089 1.00 97.75 98 GLU A CA 1
ATOM 772 C C . GLU A 1 98 ? 17.011 -0.635 -0.127 1.00 97.75 98 GLU A C 1
ATOM 774 O O . GLU A 1 98 ? 17.742 -1.626 -0.110 1.00 97.75 98 GLU A O 1
ATOM 779 N N . ARG A 1 99 ? 15.874 -0.575 0.581 1.00 96.12 99 ARG A N 1
ATOM 780 C CA . ARG A 1 99 ? 15.372 -1.664 1.435 1.00 96.12 99 ARG A CA 1
ATOM 781 C C . ARG A 1 99 ? 15.294 -2.982 0.669 1.00 96.12 99 ARG A C 1
ATOM 783 O O . ARG A 1 99 ? 15.666 -4.037 1.174 1.00 96.12 99 ARG A O 1
ATOM 790 N N . ASP A 1 100 ? 14.816 -2.925 -0.569 1.00 97.56 100 ASP A N 1
ATOM 791 C CA . ASP A 1 100 ? 14.619 -4.106 -1.400 1.00 97.56 100 ASP A CA 1
ATOM 792 C C . ASP A 1 100 ? 15.887 -4.544 -2.157 1.00 97.56 100 ASP A C 1
ATOM 794 O O . ASP A 1 100 ? 15.888 -5.602 -2.796 1.00 97.56 100 ASP A O 1
ATOM 798 N N . SER A 1 101 ? 16.980 -3.770 -2.076 1.00 96.56 101 SER A N 1
ATOM 799 C CA . SER A 1 101 ? 18.232 -3.993 -2.815 1.00 96.56 101 SER A CA 1
ATOM 800 C C . SER A 1 101 ? 18.806 -5.400 -2.589 1.00 96.56 101 SER A C 1
ATOM 802 O O . SER A 1 101 ? 19.263 -6.044 -3.538 1.00 96.56 101 SER A O 1
ATOM 804 N N . VAL A 1 102 ? 18.650 -5.925 -1.373 1.00 96.31 102 VAL A N 1
ATOM 805 C CA . VAL A 1 102 ? 19.177 -7.218 -0.914 1.00 96.31 102 VAL A CA 1
ATOM 806 C C . VAL A 1 102 ? 18.479 -8.443 -1.515 1.00 96.31 102 VAL A C 1
ATOM 808 O O . VAL A 1 102 ? 19.023 -9.544 -1.463 1.00 96.31 102 VAL A O 1
ATOM 811 N N . HIS A 1 103 ? 17.286 -8.295 -2.099 1.00 96.31 103 HIS A N 1
ATOM 812 C CA . HIS A 1 103 ? 16.523 -9.430 -2.629 1.00 96.31 103 HIS A CA 1
ATOM 813 C C . HIS A 1 103 ? 16.797 -9.626 -4.113 1.00 96.31 103 HIS A C 1
ATOM 815 O O . HIS A 1 103 ? 16.493 -8.722 -4.877 1.00 96.31 103 HIS A O 1
ATOM 821 N N . PRO A 1 104 ? 17.320 -10.771 -4.578 1.00 93.19 104 PRO A N 1
ATOM 822 C CA . PRO A 1 104 ? 17.782 -10.915 -5.961 1.00 93.19 104 PRO A CA 1
ATOM 823 C C . PRO A 1 104 ? 16.653 -10.903 -7.007 1.00 93.19 104 PRO A C 1
ATOM 825 O O . PRO A 1 104 ? 16.868 -10.428 -8.122 1.00 93.19 104 PRO A O 1
ATOM 828 N N . GLY A 1 105 ? 15.468 -11.412 -6.657 1.00 95.38 105 GLY A N 1
ATOM 829 C CA . GLY A 1 105 ? 14.335 -11.590 -7.570 1.00 95.38 105 GLY A CA 1
ATOM 830 C C . GLY A 1 105 ? 13.474 -10.343 -7.794 1.00 95.38 105 GLY A C 1
ATOM 831 O O . GLY A 1 105 ? 13.701 -9.281 -7.219 1.00 95.38 105 GLY A O 1
ATOM 832 N N . ALA A 1 106 ? 12.452 -10.495 -8.641 1.00 97.50 106 ALA A N 1
ATOM 833 C CA . ALA A 1 106 ? 11.414 -9.482 -8.856 1.00 97.50 106 ALA A CA 1
ATOM 834 C C . ALA A 1 106 ? 10.278 -9.560 -7.828 1.00 97.50 106 ALA A C 1
ATOM 836 O O . ALA A 1 106 ? 9.610 -8.565 -7.560 1.00 97.50 106 ALA A O 1
ATOM 837 N N . LEU A 1 107 ? 10.102 -10.732 -7.225 1.00 97.19 107 LEU A N 1
ATOM 838 C CA . LEU A 1 107 ? 9.151 -11.004 -6.161 1.00 97.19 107 LEU A CA 1
ATOM 839 C C . LEU A 1 107 ? 9.892 -11.603 -4.967 1.00 97.19 107 LEU A C 1
ATOM 841 O O . LEU A 1 107 ? 10.920 -12.266 -5.132 1.00 97.19 107 LEU A O 1
ATOM 845 N N . ARG A 1 108 ? 9.347 -11.386 -3.772 1.00 95.50 108 ARG A N 1
ATOM 846 C CA . ARG A 1 108 ? 9.729 -12.108 -2.557 1.00 95.50 108 ARG A CA 1
ATOM 847 C C . ARG A 1 108 ? 8.476 -12.527 -1.801 1.00 95.50 108 ARG A C 1
ATOM 849 O O . ARG A 1 108 ? 7.542 -11.736 -1.683 1.00 95.50 108 ARG A O 1
ATOM 856 N N . GLU A 1 109 ? 8.467 -13.736 -1.263 1.00 96.44 109 GLU A N 1
ATOM 857 C CA . GLU A 1 109 ? 7.419 -14.144 -0.331 1.00 96.44 109 GLU A CA 1
ATOM 858 C C . GLU A 1 109 ? 7.726 -13.600 1.062 1.00 96.44 109 GLU A C 1
ATOM 860 O O . GLU A 1 109 ? 8.866 -13.642 1.526 1.00 96.44 109 GLU A O 1
ATOM 865 N N . VAL A 1 110 ? 6.705 -13.057 1.720 1.00 93.50 110 VAL A N 1
ATOM 866 C CA . VAL A 1 110 ? 6.801 -12.564 3.094 1.00 93.50 110 VAL A CA 1
ATOM 867 C C . VAL A 1 110 ? 5.634 -13.126 3.891 1.00 93.50 110 VAL A C 1
ATOM 869 O O . VAL A 1 110 ? 4.476 -12.929 3.519 1.00 93.50 110 VAL A O 1
ATOM 872 N N . ALA A 1 111 ? 5.945 -13.807 4.993 1.00 93.94 111 ALA A N 1
ATOM 873 C CA . ALA A 1 111 ? 4.954 -14.230 5.972 1.00 93.94 111 ALA A CA 1
ATOM 874 C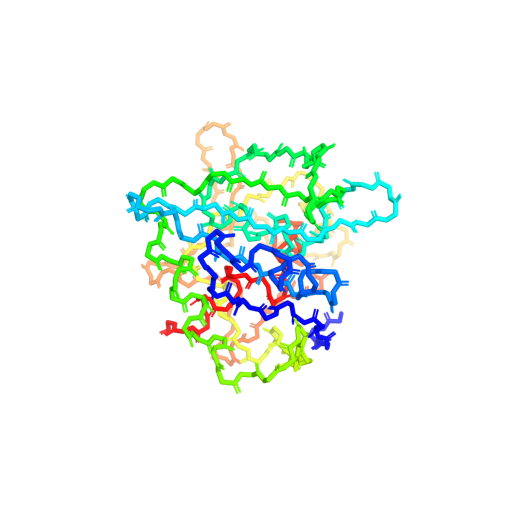 C . ALA A 1 111 ? 4.670 -13.073 6.939 1.00 93.94 111 ALA A C 1
ATOM 876 O O . ALA A 1 111 ? 5.593 -12.504 7.524 1.00 93.94 111 ALA A O 1
ATOM 877 N N . LEU A 1 112 ? 3.400 -12.696 7.079 1.00 91.88 112 LEU A N 1
ATOM 878 C CA . LEU A 1 112 ? 2.962 -11.570 7.902 1.00 91.88 112 LEU A CA 1
ATOM 879 C C . LEU A 1 112 ? 1.733 -11.972 8.714 1.00 91.88 112 LEU A C 1
ATOM 881 O O . LEU A 1 112 ? 0.711 -12.318 8.128 1.00 91.88 112 LEU A O 1
ATOM 885 N N . ASP A 1 113 ? 1.802 -11.857 10.043 1.00 91.12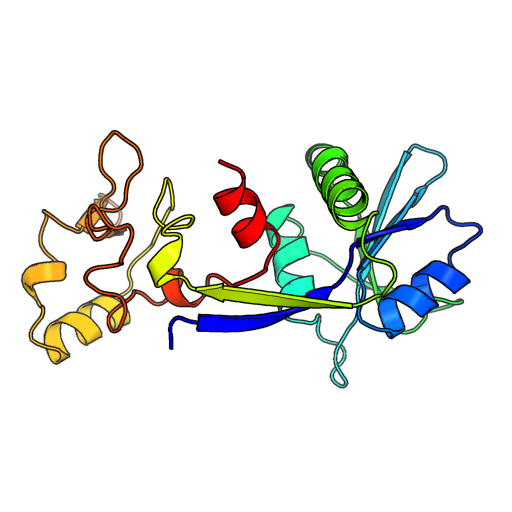 113 ASP A N 1
ATOM 886 C CA . ASP A 1 113 ? 0.633 -11.998 10.918 1.00 91.12 113 ASP A CA 1
ATOM 887 C C . ASP A 1 113 ? 0.253 -10.652 11.550 1.00 91.12 113 ASP A C 1
ATOM 889 O O . ASP A 1 113 ? 1.064 -9.972 12.189 1.00 91.12 113 ASP A O 1
ATOM 893 N N . CYS A 1 114 ? -0.993 -10.232 11.331 1.00 86.25 114 CYS A N 1
ATOM 894 C CA . CYS A 1 114 ? -1.546 -9.015 11.920 1.00 86.25 114 CYS A CA 1
ATOM 895 C C . CYS A 1 114 ? -1.765 -9.127 13.434 1.00 86.25 114 CYS A C 1
ATOM 897 O O . CYS A 1 114 ? -1.750 -8.102 14.112 1.00 86.25 114 CYS A O 1
ATOM 899 N N . LEU A 1 115 ? -2.004 -10.332 13.956 1.00 88.69 115 LEU A N 1
ATOM 900 C CA . LEU A 1 115 ? -2.197 -10.575 15.386 1.00 88.69 115 LEU A CA 1
ATOM 901 C C . LEU A 1 115 ? -0.873 -10.658 16.156 1.00 88.69 115 LEU A C 1
ATOM 903 O O . LEU A 1 115 ? -0.900 -10.652 17.381 1.00 88.69 115 LEU A O 1
ATOM 907 N N . GLU A 1 116 ? 0.268 -10.671 15.467 1.00 88.94 116 GLU A N 1
ATOM 908 C CA . GLU A 1 116 ? 1.586 -10.624 16.110 1.00 88.94 116 GLU A CA 1
ATOM 909 C C . GLU A 1 116 ? 2.192 -9.214 16.123 1.00 88.94 116 GLU A C 1
ATOM 911 O O . GLU A 1 116 ? 2.882 -8.853 17.076 1.00 88.94 116 GLU A O 1
ATOM 916 N N . CYS A 1 117 ? 1.952 -8.392 15.089 1.00 88.38 117 CYS A N 1
ATOM 917 C CA . CYS A 1 117 ? 2.612 -7.085 14.999 1.00 88.38 117 CYS A CA 1
ATOM 918 C C . CYS A 1 117 ? 1.835 -5.930 15.642 1.00 88.38 117 CYS A C 1
ATOM 920 O O . CYS A 1 117 ? 2.449 -5.107 16.313 1.00 88.38 117 CYS A O 1
ATOM 922 N N . GLY A 1 118 ? 0.520 -5.815 15.406 1.00 86.50 118 GLY A N 1
ATOM 923 C CA . GLY A 1 118 ? -0.270 -4.638 15.800 1.00 86.50 118 GLY A CA 1
ATOM 924 C C . GLY A 1 118 ? 0.153 -3.305 15.150 1.00 86.50 118 GLY A C 1
ATOM 925 O O . GLY A 1 118 ? -0.381 -2.263 15.508 1.00 86.50 118 GLY A O 1
ATOM 926 N N . ALA A 1 119 ? 1.076 -3.330 14.185 1.00 87.50 119 ALA A N 1
ATOM 927 C CA . ALA A 1 119 ? 1.764 -2.159 13.631 1.00 87.50 119 ALA A CA 1
ATOM 928 C C . ALA A 1 119 ? 0.816 -1.076 13.080 1.00 87.50 119 ALA A C 1
ATOM 930 O O . ALA A 1 119 ? 0.911 0.093 13.427 1.00 87.50 119 ALA A O 1
ATOM 931 N N . CYS A 1 120 ? -0.184 -1.466 12.285 1.00 88.12 120 CYS A N 1
ATOM 932 C CA . CYS A 1 120 ? -1.150 -0.521 11.713 1.00 88.12 120 CYS A CA 1
ATOM 933 C C . CYS A 1 120 ? -2.237 -0.059 12.708 1.00 88.12 120 CYS A C 1
ATOM 935 O O . CYS A 1 120 ? -3.181 0.623 12.315 1.00 88.12 120 CYS A O 1
ATOM 937 N N . CYS A 1 121 ? -2.175 -0.475 13.978 1.00 90.69 121 CYS A N 1
ATOM 938 C CA . CYS A 1 121 ? -3.139 -0.092 15.013 1.00 90.69 121 CYS A CA 1
ATOM 939 C C . CYS A 1 121 ? -2.738 1.196 15.752 1.00 90.69 121 CYS A C 1
ATOM 941 O O . CYS A 1 121 ? -3.200 1.420 16.875 1.00 90.69 121 CYS A O 1
ATOM 943 N N . HIS A 1 122 ? -1.922 2.036 15.117 1.00 89.38 122 HIS A N 1
ATOM 944 C CA . HIS A 1 122 ? -1.453 3.317 15.626 1.00 89.38 122 HIS A CA 1
ATOM 945 C C . HIS A 1 122 ? -1.772 4.448 14.639 1.00 89.38 122 HIS A C 1
ATOM 947 O O . HIS A 1 122 ? -1.760 4.232 13.430 1.00 89.38 122 HIS A O 1
ATOM 953 N N . ASP A 1 123 ? -2.142 5.615 15.172 1.00 81.12 123 ASP A N 1
ATOM 954 C CA . ASP A 1 123 ? -2.273 6.906 14.475 1.00 81.12 123 ASP A CA 1
ATOM 955 C C . ASP A 1 123 ? -3.093 6.898 13.167 1.00 81.12 123 ASP A C 1
ATOM 957 O O . ASP A 1 123 ? -2.929 7.739 12.282 1.00 81.12 123 ASP A O 1
ATOM 961 N N . ALA A 1 124 ? -4.045 5.968 13.051 1.00 80.38 124 ALA A N 1
ATOM 962 C CA . ALA A 1 124 ? -4.863 5.794 11.857 1.00 80.38 124 ALA A CA 1
ATOM 963 C C . ALA A 1 124 ? -6.184 6.582 11.924 1.00 80.38 124 ALA A C 1
ATOM 965 O O . ALA A 1 124 ? -6.854 6.657 12.952 1.00 80.38 124 ALA A O 1
ATOM 966 N N . ASN A 1 125 ? -6.643 7.099 10.780 1.00 87.56 125 ASN A N 1
ATOM 967 C CA . ASN A 1 125 ? -7.962 7.729 10.652 1.00 87.56 125 ASN A CA 1
ATOM 968 C C . ASN A 1 125 ? -9.016 6.713 10.186 1.00 87.56 125 ASN A C 1
ATOM 970 O O . ASN A 1 125 ? -9.480 6.746 9.043 1.00 87.56 125 ASN A O 1
ATOM 974 N N . VAL A 1 126 ? -9.369 5.779 11.070 1.00 92.88 126 VAL A N 1
ATOM 975 C CA . VAL A 1 126 ? -10.337 4.718 10.756 1.00 92.88 126 VAL A CA 1
ATOM 976 C C . VAL A 1 126 ? -11.752 5.277 10.839 1.00 92.88 126 VAL A C 1
ATOM 978 O O . VAL A 1 126 ? -12.305 5.448 11.925 1.00 92.88 126 VAL A O 1
ATOM 981 N N . VAL A 1 127 ? -12.327 5.558 9.674 1.00 95.00 127 VAL A N 1
ATOM 982 C CA . VAL A 1 127 ? -13.722 5.990 9.522 1.00 95.00 127 VAL A CA 1
ATOM 983 C C . VAL A 1 127 ? -14.640 4.776 9.566 1.00 95.00 127 VAL A C 1
ATOM 985 O O . VAL A 1 127 ? -14.336 3.772 8.925 1.00 95.00 127 VAL A O 1
ATOM 988 N N . LEU A 1 128 ? -15.735 4.895 10.313 1.00 96.38 128 LEU A N 1
ATOM 989 C CA . LEU A 1 128 ? -16.790 3.893 10.417 1.00 96.38 128 LEU A CA 1
ATOM 990 C C . LEU A 1 128 ? -18.006 4.338 9.616 1.00 96.38 128 LEU A C 1
ATOM 992 O O . LEU A 1 128 ? -18.406 5.504 9.698 1.00 96.38 128 LEU A O 1
ATOM 996 N N . ASP A 1 129 ? -18.615 3.399 8.905 1.00 95.25 129 ASP A N 1
ATOM 997 C CA . ASP A 1 129 ? -19.905 3.594 8.250 1.00 95.25 129 ASP A CA 1
ATOM 998 C C . ASP A 1 129 ? -21.043 2.841 8.969 1.00 95.25 129 ASP A C 1
ATOM 1000 O O . ASP A 1 129 ? -20.859 2.181 9.999 1.00 95.25 129 ASP A O 1
ATOM 1004 N N . ASP A 1 130 ? -22.261 2.952 8.440 1.00 95.44 130 ASP A N 1
ATOM 1005 C CA . ASP A 1 130 ? -23.425 2.269 9.009 1.00 95.44 130 ASP A CA 1
ATOM 1006 C C . ASP A 1 130 ? -23.360 0.741 8.862 1.00 95.44 130 ASP A C 1
ATOM 1008 O O . ASP A 1 130 ? -23.991 0.025 9.654 1.00 95.44 130 ASP A O 1
ATOM 1012 N N . VAL A 1 131 ? -22.595 0.226 7.892 1.00 96.38 131 VAL A N 1
ATOM 1013 C CA . VAL A 1 131 ? -22.375 -1.211 7.691 1.00 96.38 131 VAL A CA 1
ATOM 1014 C C . VAL A 1 131 ? -21.513 -1.757 8.825 1.00 96.38 131 VAL A C 1
ATOM 1016 O O . VAL A 1 131 ? -21.886 -2.764 9.431 1.00 96.38 131 VAL A O 1
ATOM 1019 N N . ASP A 1 132 ? -20.439 -1.060 9.194 1.00 97.06 132 ASP A N 1
ATOM 1020 C CA . ASP A 1 132 ? -19.584 -1.402 10.332 1.00 97.06 132 ASP A CA 1
ATOM 1021 C C . ASP A 1 132 ? -20.385 -1.445 11.640 1.00 97.06 132 ASP A C 1
ATOM 1023 O O . ASP A 1 132 ? -20.338 -2.424 12.392 1.00 97.06 132 ASP A O 1
ATOM 1027 N N . LEU A 1 133 ? -21.196 -0.414 11.894 1.00 96.56 133 LEU A N 1
ATOM 1028 C CA . LEU A 1 133 ? -22.021 -0.349 13.102 1.00 96.56 133 LEU A CA 1
ATOM 1029 C C . LEU A 1 133 ? -23.104 -1.434 13.128 1.00 96.56 133 LEU A C 1
ATOM 1031 O O . LEU A 1 133 ? -23.420 -1.981 14.189 1.00 96.56 133 LEU A O 1
ATOM 1035 N N . SER A 1 134 ? -23.686 -1.755 11.971 1.00 97.00 134 SER A N 1
ATOM 1036 C CA . SER A 1 134 ? -24.678 -2.826 11.849 1.00 97.00 134 SER A CA 1
ATOM 1037 C C . SER A 1 134 ? -24.048 -4.200 12.047 1.00 97.00 134 SER A C 1
ATOM 1039 O O . SER A 1 134 ? -24.632 -5.029 12.743 1.00 97.00 134 SER A O 1
ATOM 1041 N N . ARG A 1 135 ? -22.832 -4.418 11.531 1.00 96.75 135 ARG A N 1
ATOM 1042 C CA . ARG A 1 135 ? -22.038 -5.633 11.756 1.00 96.75 135 ARG A CA 1
ATOM 1043 C C . ARG A 1 135 ? -21.795 -5.862 13.244 1.00 96.75 135 ARG A C 1
ATOM 1045 O O . ARG A 1 135 ? -22.005 -6.968 13.735 1.00 96.75 135 ARG A O 1
ATOM 1052 N N . TRP A 1 136 ? -21.412 -4.821 13.980 1.00 97.56 136 TRP A N 1
ATOM 1053 C CA . TRP A 1 136 ? -21.209 -4.917 15.426 1.00 97.56 136 TRP A CA 1
ATOM 1054 C C . TRP A 1 136 ? -22.494 -5.253 16.179 1.00 97.56 136 TRP A C 1
ATOM 1056 O O . TRP A 1 136 ? -22.489 -6.157 17.011 1.00 97.56 136 TRP A O 1
ATOM 1066 N N . ARG A 1 137 ? -23.612 -4.589 15.859 1.00 96.94 137 ARG A N 1
ATOM 1067 C CA . ARG A 1 137 ? -24.919 -4.908 16.462 1.00 96.94 137 ARG A CA 1
ATOM 1068 C C . ARG A 1 137 ? -25.356 -6.341 16.166 1.00 96.94 137 ARG A C 1
ATOM 1070 O O . ARG A 1 137 ? -25.752 -7.045 17.088 1.00 96.94 137 ARG A O 1
ATOM 1077 N N . GLY A 1 138 ? -25.247 -6.777 14.911 1.00 97.31 138 GLY A N 1
ATOM 1078 C CA . GLY A 1 138 ? -25.605 -8.133 14.488 1.00 97.31 138 GLY A CA 1
ATOM 1079 C C . GLY A 1 138 ? -24.767 -9.215 15.172 1.00 97.31 138 GLY A C 1
ATOM 1080 O O . GLY A 1 138 ? -25.271 -10.296 15.450 1.00 97.31 138 GLY A O 1
ATOM 1081 N N . ALA A 1 139 ? -23.518 -8.901 15.523 1.00 96.81 139 ALA A N 1
ATOM 1082 C CA . ALA A 1 139 ? -22.636 -9.776 16.291 1.00 96.81 139 ALA A CA 1
ATOM 1083 C C . ALA A 1 139 ? -22.853 -9.709 17.819 1.00 96.81 139 ALA A C 1
ATOM 1085 O O . ALA A 1 139 ? -22.039 -10.240 18.572 1.00 96.81 139 ALA A O 1
ATOM 1086 N N . GLY A 1 140 ? -23.890 -9.014 18.304 1.00 97.00 140 GLY A N 1
ATOM 1087 C CA . GLY A 1 140 ? -24.130 -8.816 19.739 1.00 97.00 140 GLY A CA 1
ATOM 1088 C C . GLY A 1 140 ? -23.116 -7.887 20.421 1.00 97.00 140 GLY A C 1
ATOM 1089 O O . GLY A 1 140 ? -23.075 -7.808 21.644 1.00 97.00 140 GLY A O 1
ATOM 1090 N N . ARG A 1 141 ? -22.305 -7.165 19.640 1.00 96.88 141 ARG A N 1
ATOM 1091 C CA . ARG A 1 141 ? -21.231 -6.270 20.093 1.00 96.88 141 ARG A CA 1
ATOM 1092 C C . ARG A 1 141 ? -21.569 -4.794 19.891 1.00 96.88 141 ARG A C 1
ATOM 1094 O O . ARG A 1 141 ? -20.736 -3.984 19.490 1.00 96.88 141 ARG A O 1
ATOM 1101 N N . GLY A 1 142 ? -22.822 -4.424 20.161 1.00 94.81 142 GLY A N 1
ATOM 1102 C CA . GLY A 1 142 ? -23.281 -3.031 20.086 1.00 94.81 142 GLY A CA 1
ATOM 1103 C C . GLY A 1 142 ? -22.536 -2.083 21.040 1.00 94.81 142 GLY A C 1
ATOM 1104 O O . GLY A 1 142 ? -22.494 -0.879 20.788 1.00 94.81 142 GLY A O 1
ATOM 1105 N N . ASP A 1 143 ? -21.893 -2.624 22.081 1.00 96.19 143 ASP A N 1
ATOM 1106 C CA . ASP A 1 143 ? -20.999 -1.907 22.998 1.00 96.19 143 ASP A CA 1
ATOM 1107 C C . ASP A 1 143 ? -19.848 -1.194 22.271 1.00 96.19 143 ASP A C 1
ATOM 1109 O O . ASP A 1 143 ? -19.440 -0.103 22.677 1.00 96.19 143 ASP A O 1
ATOM 1113 N N . LEU A 1 144 ? -19.383 -1.753 21.147 1.00 96.50 144 LEU A N 1
ATOM 1114 C CA . LEU A 1 144 ? -18.305 -1.191 20.330 1.00 96.50 144 LEU A CA 1
ATOM 1115 C C . LEU A 1 144 ? -18.660 0.170 19.714 1.00 96.50 144 LEU A C 1
ATOM 1117 O O . LEU A 1 144 ? -17.772 0.967 19.437 1.00 96.50 144 LEU A O 1
ATOM 1121 N N . ALA A 1 145 ? -19.948 0.493 19.556 1.00 95.38 145 ALA A N 1
ATOM 1122 C CA . ALA A 1 145 ? -20.389 1.809 19.083 1.00 95.38 145 ALA A CA 1
ATOM 1123 C C . ALA A 1 145 ? -20.365 2.894 20.185 1.00 95.38 145 ALA A C 1
ATOM 1125 O O . ALA A 1 145 ? -20.702 4.057 19.930 1.00 95.38 145 ALA A O 1
ATOM 1126 N N . GLY A 1 146 ? -20.009 2.516 21.417 1.00 94.88 146 GLY A N 1
ATOM 1127 C CA . GLY A 1 146 ? -19.940 3.395 22.575 1.00 94.88 146 GLY A CA 1
ATOM 1128 C C . GLY A 1 146 ? -18.757 4.368 22.545 1.00 94.88 146 GLY A C 1
ATOM 1129 O O . GLY A 1 146 ? -17.768 4.197 21.833 1.00 94.88 146 GLY A O 1
ATOM 1130 N N . ARG A 1 147 ? -18.829 5.403 23.394 1.00 94.19 147 ARG A N 1
ATOM 1131 C CA . ARG A 1 147 ? -17.821 6.482 23.459 1.00 94.19 147 ARG A CA 1
ATOM 1132 C C . ARG A 1 147 ? -16.416 6.002 23.838 1.00 94.19 147 ARG A C 1
ATOM 1134 O O . ARG A 1 147 ? -15.465 6.723 23.556 1.00 94.19 147 ARG A O 1
ATOM 1141 N N . ALA A 1 148 ? -16.285 4.827 24.456 1.00 93.00 148 ALA A N 1
ATOM 1142 C CA . ALA A 1 148 ? -14.995 4.222 24.790 1.00 93.00 148 ALA A CA 1
ATOM 1143 C C . ALA A 1 148 ? -14.182 3.840 23.540 1.00 93.00 148 ALA A C 1
ATOM 1145 O O . ALA A 1 148 ? -12.965 3.979 23.535 1.00 93.00 148 ALA A O 1
ATOM 1146 N N . TYR A 1 149 ? -14.859 3.433 22.467 1.00 95.44 149 TYR A N 1
ATOM 1147 C CA . TYR A 1 149 ? -14.227 2.892 21.261 1.00 95.44 149 TYR A CA 1
ATOM 1148 C C . TYR A 1 149 ? -14.403 3.781 20.036 1.00 95.44 149 TYR A C 1
ATOM 1150 O O . TYR A 1 149 ? -13.667 3.644 19.064 1.00 95.44 149 TYR A O 1
ATOM 1158 N N . VAL A 1 150 ? -15.348 4.720 20.092 1.00 96.06 150 VAL A N 1
ATOM 1159 C CA . VAL A 1 150 ? -15.720 5.566 18.962 1.00 96.06 150 VAL A CA 1
ATOM 1160 C C . VAL A 1 150 ? -15.705 7.051 19.328 1.00 96.06 150 VAL A C 1
ATOM 1162 O O . VAL A 1 150 ? -16.017 7.467 20.453 1.00 96.06 150 VAL A O 1
ATOM 1165 N N . GLN A 1 151 ? -15.356 7.869 18.341 1.00 94.50 151 GLN A N 1
ATOM 1166 C CA . GLN A 1 151 ? -15.507 9.318 18.332 1.00 94.50 151 GLN A CA 1
ATOM 1167 C C . GLN A 1 151 ? -16.551 9.718 17.287 1.00 94.50 151 GLN A C 1
ATOM 1169 O O . GLN A 1 151 ? -16.628 9.137 16.208 1.00 94.50 151 GLN A O 1
ATOM 1174 N N . ARG A 1 152 ? -17.378 10.709 17.627 1.00 94.62 152 ARG A N 1
ATOM 1175 C CA . ARG A 1 152 ? -18.368 11.300 16.720 1.00 94.62 152 ARG A CA 1
ATOM 1176 C C . ARG A 1 152 ? -18.032 12.769 16.556 1.00 94.62 152 ARG A C 1
ATOM 1178 O O . ARG A 1 152 ? -18.045 13.511 17.540 1.00 94.62 152 ARG A O 1
ATOM 1185 N N . ALA A 1 153 ? -17.693 13.159 15.340 1.00 91.75 153 ALA A N 1
ATOM 1186 C CA . ALA A 1 153 ? -17.451 14.544 14.989 1.00 91.75 153 ALA A CA 1
ATOM 1187 C C . ALA A 1 153 ? -18.781 15.291 14.788 1.00 91.75 153 ALA A C 1
ATOM 1189 O O . ALA A 1 153 ? -19.851 14.692 14.658 1.00 91.75 153 ALA A O 1
ATOM 1190 N N . ARG A 1 154 ? -18.719 16.627 14.813 1.00 90.31 154 ARG A N 1
ATOM 1191 C CA . ARG A 1 154 ? -19.907 17.494 14.689 1.00 90.31 154 ARG A CA 1
ATOM 1192 C C . ARG A 1 154 ? -20.583 17.390 13.322 1.00 90.31 154 ARG A C 1
ATOM 1194 O O . ARG A 1 154 ? -21.778 17.628 13.226 1.00 90.31 154 ARG A O 1
ATOM 1201 N N . ASP A 1 155 ? -19.818 17.029 12.299 1.00 91.44 155 ASP A N 1
ATOM 1202 C CA . ASP A 1 155 ? -20.276 16.778 10.929 1.00 91.44 155 ASP A CA 1
ATOM 1203 C C . ASP A 1 155 ? -20.959 15.407 10.763 1.00 91.44 155 ASP A C 1
ATOM 1205 O O . ASP A 1 155 ? -21.339 15.034 9.657 1.00 91.44 155 ASP A O 1
ATOM 1209 N N . GLY A 1 156 ? -21.115 14.645 11.851 1.00 90.50 156 GLY A N 1
ATOM 1210 C CA . GLY A 1 156 ? -21.714 13.315 11.839 1.00 90.50 156 GLY A CA 1
ATOM 1211 C C . GLY A 1 156 ? -20.728 12.191 11.528 1.00 90.50 156 GLY A C 1
ATOM 1212 O O . GLY A 1 156 ? -21.103 11.027 11.665 1.00 90.50 156 GLY A O 1
ATOM 1213 N N . LYS A 1 157 ? -19.468 12.496 11.180 1.00 94.50 157 LYS A N 1
ATOM 1214 C CA . LYS A 1 157 ? -18.456 11.474 10.903 1.00 94.50 157 LYS A CA 1
ATOM 1215 C C . LYS A 1 157 ? -18.143 10.673 12.162 1.00 94.50 157 LYS A C 1
ATOM 1217 O O . LYS A 1 157 ? -17.966 11.221 13.254 1.00 94.50 157 LYS A O 1
ATOM 1222 N N . ILE A 1 158 ? -18.048 9.361 11.993 1.00 96.44 158 ILE A N 1
ATOM 1223 C CA . ILE A 1 158 ? -17.771 8.418 13.068 1.00 96.44 158 ILE A CA 1
ATOM 1224 C C . ILE A 1 158 ? -16.396 7.804 12.818 1.00 96.44 158 ILE A C 1
ATOM 1226 O O . ILE A 1 158 ? -16.113 7.350 11.712 1.00 96.44 158 ILE A O 1
ATOM 1230 N N . THR A 1 159 ? -15.532 7.798 13.828 1.00 96.50 159 THR A N 1
ATOM 1231 C CA . THR A 1 159 ? -14.193 7.203 13.738 1.00 96.50 159 THR A CA 1
ATOM 1232 C C . THR A 1 159 ? -13.907 6.304 14.928 1.00 96.50 159 THR A C 1
ATOM 1234 O O . THR A 1 159 ? -14.489 6.479 16.004 1.00 96.50 159 THR A O 1
ATOM 1237 N N . LEU A 1 160 ? -12.983 5.354 14.766 1.00 95.81 160 LEU A N 1
ATOM 1238 C CA . LEU A 1 160 ? -12.406 4.683 15.928 1.00 95.81 160 LEU A CA 1
ATOM 1239 C C . LEU A 1 160 ? -11.698 5.698 16.822 1.00 95.81 160 LEU A C 1
ATOM 1241 O O . LEU A 1 160 ? -11.083 6.661 16.362 1.00 95.81 160 LEU A O 1
ATOM 1245 N N . ARG A 1 161 ? -11.780 5.455 18.126 1.00 94.81 161 ARG A N 1
ATOM 1246 C CA . ARG A 1 161 ? -11.028 6.195 19.125 1.00 94.81 161 ARG A CA 1
ATOM 1247 C C . ARG A 1 161 ? -9.621 5.620 19.226 1.00 94.81 161 ARG A C 1
ATOM 1249 O O . ARG A 1 161 ? -9.432 4.415 19.393 1.00 94.81 161 ARG A O 1
ATOM 1256 N N . PHE A 1 162 ? -8.655 6.525 19.233 1.00 94.31 162 PHE A N 1
ATOM 1257 C CA . PHE A 1 162 ? -7.272 6.254 19.592 1.00 94.31 162 PHE A CA 1
ATOM 1258 C C . PHE A 1 162 ? -6.967 6.916 20.941 1.00 94.31 162 PHE A C 1
ATOM 1260 O O . PHE A 1 162 ? -7.594 7.912 21.322 1.00 94.31 162 PHE A O 1
ATOM 1267 N N . ALA A 1 163 ? -6.084 6.301 21.722 1.00 92.12 163 ALA A N 1
ATOM 1268 C CA . ALA A 1 163 ? -5.537 6.885 22.939 1.00 92.12 163 ALA A CA 1
ATOM 1269 C C . ALA A 1 163 ? -4.665 8.103 22.596 1.00 92.12 163 ALA A C 1
ATOM 1271 O O . ALA A 1 163 ? -4.255 8.279 21.453 1.00 92.12 163 ALA A O 1
ATOM 1272 N N . ALA A 1 164 ? -4.339 8.926 23.595 1.00 89.81 164 ALA A N 1
ATOM 1273 C CA . ALA A 1 164 ? -3.435 10.064 23.398 1.00 89.81 164 ALA A CA 1
ATOM 1274 C C . ALA A 1 164 ? -2.040 9.638 22.898 1.00 89.81 164 ALA A C 1
ATOM 1276 O O . ALA A 1 164 ? -1.358 10.421 22.253 1.00 89.81 164 ALA A O 1
ATOM 1277 N N . SER A 1 165 ? -1.645 8.389 23.161 1.00 90.06 165 SER A N 1
ATOM 1278 C CA . SER A 1 165 ? -0.425 7.763 22.646 1.00 90.06 165 SER A CA 1
ATOM 1279 C C . SER A 1 165 ? -0.523 7.291 21.190 1.00 90.06 165 SER A C 1
ATOM 1281 O O . SER A 1 165 ? 0.324 6.520 20.756 1.00 90.06 165 SER A O 1
ATOM 1283 N N . GLY A 1 166 ? -1.599 7.624 20.475 1.00 90.62 166 GLY A N 1
ATOM 1284 C CA . GLY A 1 166 ? -1.821 7.155 19.108 1.00 90.62 166 GLY A CA 1
ATOM 1285 C C . GLY A 1 166 ? -2.294 5.708 19.013 1.00 90.62 166 GLY A C 1
ATOM 1286 O O . GLY A 1 166 ? -2.614 5.241 17.933 1.00 90.62 166 GLY A O 1
ATOM 1287 N N . ARG A 1 167 ? -2.400 4.971 20.124 1.00 93.25 167 ARG A N 1
ATOM 1288 C CA . ARG A 1 167 ? -2.772 3.547 20.138 1.00 93.25 167 ARG A CA 1
ATOM 1289 C C . ARG A 1 167 ? -4.277 3.319 19.974 1.00 93.25 167 ARG A C 1
ATOM 1291 O O . ARG A 1 167 ? -5.078 3.925 20.685 1.00 93.25 167 ARG A O 1
ATOM 1298 N N . CYS A 1 168 ? -4.684 2.398 19.099 1.00 94.75 168 CYS A N 1
ATOM 1299 C CA . CYS A 1 168 ? -6.090 2.016 18.942 1.00 94.75 168 CYS A CA 1
ATOM 1300 C C . CYS A 1 168 ? -6.656 1.433 20.246 1.00 94.75 168 CYS A C 1
ATOM 1302 O O . CYS A 1 168 ? -6.038 0.566 20.863 1.00 94.75 168 CYS A O 1
ATOM 1304 N N . GLN A 1 169 ? -7.874 1.830 20.625 1.00 95.38 169 GLN A N 1
ATOM 1305 C CA . GLN A 1 169 ? -8.539 1.329 21.840 1.00 95.38 169 GLN A CA 1
ATOM 1306 C C . GLN A 1 169 ? -8.899 -0.168 21.787 1.00 95.38 169 GLN A C 1
ATOM 1308 O O . GLN A 1 169 ? -9.246 -0.760 22.806 1.00 95.38 169 GLN A O 1
ATOM 1313 N N . HIS A 1 170 ? -8.816 -0.799 20.613 1.00 94.75 170 HIS A N 1
ATOM 1314 C CA . HIS A 1 170 ? -8.994 -2.245 20.458 1.00 94.75 170 HIS A CA 1
ATOM 1315 C C . HIS A 1 170 ? -7.679 -3.033 20.466 1.00 94.75 170 HIS A C 1
ATOM 1317 O O . HIS A 1 170 ? -7.723 -4.256 20.340 1.00 94.75 170 HIS A O 1
ATOM 1323 N N . LEU A 1 171 ? -6.523 -2.368 20.565 1.00 94.44 171 LEU A N 1
ATOM 1324 C CA . LEU A 1 171 ? -5.225 -3.036 20.598 1.00 94.44 171 LEU A CA 1
ATOM 1325 C C . LEU A 1 171 ? -4.907 -3.516 22.019 1.00 94.44 171 LEU A C 1
ATOM 1327 O O . LEU A 1 171 ? -4.641 -2.702 22.908 1.00 94.44 171 LEU A O 1
ATOM 1331 N N . CYS A 1 172 ? -4.879 -4.831 22.216 1.00 92.75 172 CYS A N 1
ATOM 1332 C CA . CYS A 1 172 ? -4.494 -5.489 23.464 1.00 92.75 172 CYS A CA 1
ATOM 1333 C C . CYS A 1 172 ? -2.993 -5.345 23.748 1.00 92.75 172 CYS A C 1
ATOM 1335 O O . CYS A 1 172 ? -2.199 -5.090 22.843 1.00 92.75 172 CYS A O 1
ATOM 1337 N N . GLU A 1 173 ? -2.581 -5.475 25.013 1.00 90.81 173 GLU A N 1
ATOM 1338 C CA . GLU A 1 173 ? -1.173 -5.342 25.444 1.00 90.81 173 GLU A CA 1
ATOM 1339 C C . GLU A 1 173 ? -0.225 -6.275 24.681 1.00 90.81 173 GLU A C 1
ATOM 1341 O O . GLU A 1 173 ? 0.881 -5.877 24.325 1.00 90.81 173 GLU A O 1
ATOM 1346 N N . ASP A 1 174 ? -0.713 -7.461 24.326 1.00 90.75 174 ASP A N 1
ATOM 1347 C CA . ASP A 1 174 ? -0.032 -8.466 23.509 1.00 90.75 174 ASP A CA 1
ATOM 1348 C C . ASP A 1 174 ? -0.085 -8.197 21.991 1.00 90.75 174 ASP A C 1
ATOM 1350 O O . ASP A 1 174 ? 0.233 -9.080 21.201 1.00 90.75 174 ASP A O 1
ATOM 1354 N N . ARG A 1 175 ? -0.472 -6.981 21.577 1.00 89.44 175 ARG A N 1
ATOM 1355 C CA . ARG A 1 175 ? -0.572 -6.499 20.183 1.00 89.44 175 ARG A CA 1
ATOM 1356 C C . ARG A 1 175 ? -1.689 -7.135 19.352 1.00 89.44 175 ARG A C 1
ATOM 1358 O O . ARG A 1 175 ? -1.831 -6.812 18.171 1.00 89.44 175 ARG A O 1
ATOM 1365 N N . ARG A 1 176 ? -2.547 -7.963 19.953 1.00 92.44 176 ARG A N 1
ATOM 1366 C CA . ARG A 1 176 ? -3.718 -8.515 19.262 1.00 92.44 176 ARG A CA 1
ATOM 1367 C C . ARG A 1 176 ? -4.851 -7.499 19.183 1.00 92.44 176 ARG A C 1
ATOM 1369 O O . ARG A 1 176 ? -5.092 -6.722 20.103 1.00 92.44 176 ARG A O 1
ATOM 1376 N N . CYS A 1 177 ? -5.604 -7.533 18.089 1.00 92.94 177 CYS A N 1
ATOM 1377 C CA . CYS A 1 177 ? -6.834 -6.755 17.972 1.00 92.94 177 CYS A CA 1
ATOM 1378 C C . CYS A 1 177 ? -7.989 -7.494 18.665 1.00 92.94 177 CYS A C 1
ATOM 1380 O O . CYS A 1 177 ? -8.389 -8.572 18.223 1.00 92.94 177 CYS A O 1
ATOM 1382 N N . ALA A 1 178 ? -8.587 -6.881 19.688 1.00 93.75 178 ALA A N 1
ATOM 1383 C CA . ALA A 1 178 ? -9.722 -7.434 20.435 1.00 93.75 178 ALA A CA 1
ATOM 1384 C C . ALA A 1 178 ? -10.988 -7.649 19.582 1.00 93.75 178 ALA A C 1
ATOM 1386 O O . ALA A 1 178 ? -11.907 -8.354 19.994 1.00 93.75 178 ALA A O 1
ATOM 1387 N N . ILE A 1 179 ? -11.055 -7.021 18.404 1.00 94.75 179 ILE A N 1
ATOM 1388 C CA . ILE A 1 179 ? -12.190 -7.100 17.479 1.00 94.75 179 ILE A CA 1
ATOM 1389 C C . ILE A 1 179 ? -11.771 -7.595 16.092 1.00 94.75 179 ILE A C 1
ATOM 1391 O O . ILE A 1 179 ? -12.394 -7.218 15.107 1.00 94.75 179 ILE A O 1
ATOM 1395 N N . TYR A 1 180 ? -10.720 -8.418 15.982 1.00 93.38 180 TYR A N 1
ATOM 1396 C CA . TYR A 1 180 ? -10.125 -8.794 14.689 1.00 93.38 180 TYR A CA 1
ATOM 1397 C C . TYR A 1 180 ? -11.146 -9.283 13.641 1.00 93.38 180 TYR A C 1
ATOM 1399 O O . TYR A 1 180 ? -11.143 -8.825 12.494 1.00 93.38 180 TYR A O 1
ATOM 1407 N N . GLU A 1 181 ? -12.067 -10.156 14.054 1.00 94.19 181 GLU A N 1
ATOM 1408 C CA . GLU A 1 181 ? -13.124 -10.702 13.190 1.00 94.19 181 GLU A CA 1
ATOM 1409 C C . GLU A 1 181 ? -14.255 -9.705 12.903 1.00 94.19 181 GLU A C 1
ATOM 1411 O O . GLU A 1 181 ? -14.965 -9.833 11.909 1.00 94.19 181 GLU A O 1
ATOM 1416 N N . LEU A 1 182 ? -14.384 -8.657 13.719 1.00 95.88 182 LEU A N 1
ATOM 1417 C CA . LEU A 1 182 ? -15.372 -7.582 13.592 1.00 95.88 182 LEU A CA 1
ATOM 1418 C C . LEU A 1 182 ? -14.752 -6.263 13.123 1.00 95.88 182 LEU A C 1
ATOM 1420 O O . LEU A 1 182 ? -15.400 -5.221 13.208 1.00 95.88 182 LEU A O 1
ATOM 1424 N N . ARG A 1 183 ? -13.511 -6.292 12.620 1.00 95.12 183 ARG A N 1
ATOM 1425 C CA . ARG A 1 183 ? -12.805 -5.094 12.160 1.00 95.12 183 ARG A CA 1
ATOM 1426 C C . ARG A 1 183 ? -13.669 -4.273 11.197 1.00 95.12 183 ARG A C 1
ATOM 1428 O O . ARG A 1 183 ? -14.348 -4.885 10.358 1.00 95.12 183 ARG A O 1
ATOM 1435 N N . PRO A 1 184 ? -13.617 -2.934 11.300 1.00 95.38 184 PRO A N 1
ATOM 1436 C CA . PRO A 1 184 ? -14.215 -2.045 10.317 1.00 95.38 184 PRO A CA 1
ATOM 1437 C C . PRO A 1 184 ? -13.670 -2.280 8.914 1.00 95.38 184 PRO A C 1
ATOM 1439 O O . PRO A 1 184 ? -12.535 -2.746 8.762 1.00 95.38 184 PRO A O 1
ATOM 1442 N N . ASP A 1 185 ? -14.427 -1.892 7.896 1.00 94.56 185 ASP A N 1
ATOM 1443 C CA . ASP A 1 185 ? -14.019 -2.070 6.500 1.00 94.56 185 ASP A CA 1
ATOM 1444 C C . ASP A 1 185 ? -12.752 -1.288 6.167 1.00 94.56 185 ASP A C 1
ATOM 1446 O O . ASP A 1 185 ? -11.879 -1.798 5.474 1.00 94.56 185 ASP A O 1
ATOM 1450 N N . ASN A 1 186 ? -12.561 -0.119 6.771 1.00 92.25 186 ASN A N 1
ATOM 1451 C CA . ASN A 1 186 ? -11.332 0.656 6.625 1.00 92.25 186 ASN A CA 1
ATOM 1452 C C . ASN A 1 186 ? -10.095 -0.107 7.169 1.00 92.25 186 ASN A C 1
ATOM 1454 O O . ASN A 1 186 ? -9.056 -0.165 6.516 1.00 92.25 186 ASN A O 1
ATOM 1458 N N . CYS A 1 187 ? -10.228 -0.823 8.296 1.00 92.12 187 CYS A N 1
ATOM 1459 C CA . CYS A 1 187 ? -9.166 -1.704 8.804 1.00 92.12 187 CYS A CA 1
ATOM 1460 C C . CYS A 1 187 ? -8.938 -2.949 7.931 1.00 92.12 187 CYS A C 1
ATOM 1462 O O . CYS A 1 187 ? -7.840 -3.502 7.943 1.00 92.12 187 CYS A O 1
ATOM 1464 N N . ARG A 1 188 ? -9.967 -3.434 7.225 1.00 90.94 188 ARG A N 1
ATOM 1465 C CA . ARG A 1 188 ? -9.858 -4.579 6.301 1.00 90.94 188 ARG A CA 1
ATOM 1466 C C . ARG A 1 188 ? -9.262 -4.184 4.959 1.00 90.94 188 ARG A C 1
ATOM 1468 O O . ARG A 1 188 ? -8.575 -4.995 4.352 1.00 90.94 188 ARG A O 1
ATOM 1475 N N . ALA A 1 189 ? -9.531 -2.959 4.519 1.00 88.94 189 ALA A N 1
ATOM 1476 C CA . ALA A 1 189 ? -9.020 -2.404 3.278 1.00 88.94 189 ALA A CA 1
ATOM 1477 C C . ALA A 1 189 ? -7.504 -2.183 3.328 1.00 88.94 189 ALA A C 1
ATOM 1479 O O . ALA A 1 189 ? -6.873 -2.134 2.280 1.00 88.94 189 ALA A O 1
ATOM 1480 N N . PHE A 1 190 ? -6.911 -2.065 4.519 1.00 88.00 190 PHE A N 1
ATOM 1481 C CA . PHE A 1 190 ? -5.466 -1.943 4.672 1.00 88.00 190 PHE A CA 1
ATOM 1482 C C . PHE A 1 190 ? -4.744 -3.201 4.168 1.00 88.00 190 PHE A C 1
ATOM 1484 O O . PHE A 1 190 ? -4.779 -4.260 4.801 1.00 88.00 190 PHE A O 1
ATOM 1491 N N . VAL A 1 191 ? -4.073 -3.082 3.021 1.00 91.31 191 VAL A N 1
ATOM 1492 C CA . VAL A 1 191 ? -3.450 -4.224 2.346 1.00 91.31 191 VAL A CA 1
ATOM 1493 C C . VAL A 1 191 ? -2.158 -4.639 3.039 1.00 91.31 191 VAL A C 1
ATOM 1495 O O . VAL A 1 191 ? -1.192 -3.875 3.142 1.00 91.31 191 VAL A O 1
ATOM 1498 N N . VAL A 1 192 ? -2.135 -5.893 3.485 1.00 92.50 192 VAL A N 1
ATOM 1499 C CA . VAL A 1 192 ? -0.982 -6.526 4.127 1.00 92.50 192 VAL A CA 1
ATOM 1500 C C . VAL A 1 192 ? 0.177 -6.621 3.132 1.00 92.50 192 VAL A C 1
ATOM 1502 O O . VAL A 1 192 ? 0.014 -7.089 2.010 1.00 92.50 192 VAL A O 1
ATOM 1505 N N . GLY A 1 193 ? 1.362 -6.161 3.538 1.00 93.25 193 GLY A N 1
ATOM 1506 C CA . GLY A 1 193 ? 2.560 -6.147 2.690 1.00 93.25 193 GLY A CA 1
ATOM 1507 C C . GLY A 1 193 ? 2.663 -4.966 1.717 1.00 93.25 193 GLY A C 1
ATOM 1508 O O . GLY A 1 193 ? 3.652 -4.883 0.988 1.00 93.25 193 GLY A O 1
ATOM 1509 N N . SER A 1 194 ? 1.691 -4.044 1.720 1.00 94.88 194 SER A N 1
ATOM 1510 C CA . SER A 1 194 ? 1.820 -2.739 1.055 1.00 94.88 194 SER A CA 1
ATOM 1511 C C . SER A 1 194 ? 2.953 -1.899 1.658 1.00 94.88 194 SER A C 1
ATOM 1513 O O . SER A 1 194 ? 3.421 -2.174 2.764 1.00 94.88 194 SER A O 1
ATOM 1515 N N . GLU A 1 195 ? 3.369 -0.836 0.964 1.00 94.69 195 GLU A N 1
ATOM 1516 C CA . GLU A 1 195 ? 4.402 0.073 1.483 1.00 94.69 195 GLU A CA 1
ATOM 1517 C C . GLU A 1 195 ? 3.982 0.718 2.808 1.00 94.69 195 GLU A C 1
ATOM 1519 O O . GLU A 1 195 ? 4.770 0.735 3.745 1.00 94.69 195 GLU A O 1
ATOM 1524 N N . ALA A 1 196 ? 2.711 1.110 2.948 1.00 90.50 196 ALA A N 1
ATOM 1525 C CA . ALA A 1 196 ? 2.170 1.583 4.224 1.00 90.50 196 ALA A CA 1
ATOM 1526 C C . ALA A 1 196 ? 2.242 0.515 5.336 1.00 90.50 196 ALA A C 1
ATOM 1528 O O . ALA A 1 196 ? 2.518 0.837 6.488 1.00 90.50 196 ALA A O 1
ATOM 1529 N N . CYS A 1 197 ? 2.016 -0.764 5.008 1.00 92.31 197 CYS A N 1
ATOM 1530 C CA . CYS A 1 197 ? 2.126 -1.861 5.974 1.00 92.31 197 CYS A CA 1
ATOM 1531 C C . CYS A 1 197 ? 3.564 -2.093 6.442 1.00 92.31 197 CYS A C 1
ATOM 1533 O O . CYS A 1 197 ? 3.766 -2.418 7.611 1.00 92.31 197 CYS A O 1
ATOM 1535 N N . LEU A 1 198 ? 4.542 -1.963 5.543 1.00 92.06 198 LEU A N 1
ATOM 1536 C CA . LEU A 1 198 ? 5.951 -2.113 5.893 1.00 92.06 198 LEU A CA 1
ATOM 1537 C C . LEU A 1 198 ? 6.454 -0.925 6.707 1.00 92.06 198 LEU A C 1
ATOM 1539 O O . LEU A 1 198 ? 7.058 -1.152 7.746 1.00 92.06 198 LEU A O 1
ATOM 1543 N N . SER A 1 199 ? 6.130 0.305 6.303 1.00 88.75 199 SER A N 1
ATOM 1544 C CA . SER A 1 199 ? 6.519 1.503 7.055 1.00 88.75 199 SER A CA 1
ATOM 1545 C C . SER A 1 199 ? 5.975 1.485 8.483 1.00 88.75 199 SER A C 1
ATOM 1547 O O . SER A 1 199 ? 6.734 1.708 9.414 1.00 88.75 199 SER A O 1
ATOM 1549 N N . ALA A 1 200 ? 4.715 1.082 8.687 1.00 88.44 200 ALA A N 1
ATOM 1550 C CA . ALA A 1 200 ? 4.144 0.959 10.032 1.00 88.44 200 ALA A CA 1
ATOM 1551 C C . ALA A 1 200 ? 4.877 -0.057 10.938 1.00 88.44 200 ALA A C 1
ATOM 1553 O O . ALA A 1 200 ? 4.669 -0.060 12.144 1.00 88.44 200 ALA A O 1
ATOM 1554 N N . ARG A 1 201 ? 5.671 -0.978 10.370 1.00 87.06 201 ARG A N 1
ATOM 1555 C CA . ARG A 1 201 ? 6.448 -1.988 11.115 1.00 87.06 201 ARG A CA 1
ATOM 1556 C C . ARG A 1 201 ? 7.887 -1.554 11.404 1.00 87.06 201 ARG A C 1
ATOM 1558 O O . ARG A 1 201 ? 8.576 -2.271 12.124 1.00 87.06 201 ARG A O 1
ATOM 1565 N N . GLU A 1 202 ? 8.352 -0.477 10.780 1.00 79.44 202 GLU A N 1
ATOM 1566 C CA . GLU A 1 202 ? 9.698 0.077 10.970 1.00 79.44 202 GLU A CA 1
ATOM 1567 C C . GLU A 1 202 ? 9.742 1.094 12.132 1.00 79.44 202 GLU A C 1
ATOM 1569 O O . GLU A 1 202 ? 10.834 1.448 12.578 1.00 79.44 202 GLU A O 1
ATOM 1574 N N . GLU A 1 203 ? 8.570 1.512 12.633 1.00 57.22 203 GLU A N 1
ATOM 1575 C CA . GLU A 1 203 ? 8.346 2.372 13.812 1.00 57.22 203 GLU A CA 1
ATOM 1576 C C . GLU A 1 203 ? 8.291 1.575 15.129 1.00 57.22 203 GLU A C 1
ATOM 1578 O O . GLU A 1 203 ? 8.874 2.060 16.128 1.00 57.22 203 GLU A O 1
#

Foldseek 3Di:
DFKDWDFAFQEAEDEPVCVLVQLVLQVQVHKYWYQYPVRWTKIWHAADPVLHGDLLRVLQCVVQPHPDWDADCDDSNHSIIMDTRDPVCSVVSVVSNVVRVPPPGRIDIDIGGQQQQLLVQFQDFAWADPVLCVLCVVVVNNVCQDPLFWDADPVRIITGDADPRRGHSQQDPNSGGVCVVSDGVSVVSPDCNHSVNVVSRVD

Secondary structure (DSSP, 8-state):
--EEEEEEEPEEEE-GGGHHHHHHHHHTT-EEEEE-TTS-EEEEE-B-TTSPBPHHHHHHHHHTT----EE--SSTTTT-EEEEPPGGGHHHHHHHHHHTTT--SSEEEEEEEHHHH-GGGBS---EE-HHHHHHHHHTT-GGGGSTTTEEE-TTS-EEE-B-TTSBBTTB-TTS-BTTGGG--HHHHHS-TTSHHHHHTTT-

InterPro domains:
  IPR005358 Putative zinc- or iron-chelating domain containing protein [PF03692] (113-190)

Organism: Sorangium cellulosum (NCBI:txid56)

Radius of gyration: 19.49 Å; chains: 1; bounding box: 45×33×52 Å

pLDDT: mean 94.29, std 4.8, range [57.22, 98.69]

Sequence (203 aa):
MSAYVVSRPVWRRFRPRFLARAAAHVRAGGHAAIVLPDERVDLLLSVDAQGKLTELGLWSLLSIEQQRFRRVSEGPALGLATARVKRQYEGSVLDWCERDSVHPGALREVALDCLECGACCHDANVVLDDVDLSRWRGAGRGDLAGRAYVQRARDGKITLRFAASGRCQHLCEDRRCAIYELRPDNCRAFVVGSEACLSAREE